Protein AF-A0A968J1W1-F1 (afdb_monomer)

Mean predicted aligned error: 17.18 Å

Structure (mmCIF, N/CA/C/O backbone):
data_AF-A0A968J1W1-F1
#
_entry.id   AF-A0A968J1W1-F1
#
loop_
_atom_site.group_PDB
_atom_site.id
_atom_site.type_symbol
_atom_site.label_atom_id
_atom_site.label_alt_id
_atom_site.label_comp_id
_atom_site.label_asym_id
_atom_site.label_entity_id
_atom_site.label_seq_id
_atom_site.pdbx_PDB_ins_code
_atom_site.Cartn_x
_atom_site.Cartn_y
_atom_site.Cartn_z
_atom_site.occupancy
_atom_site.B_iso_or_equiv
_atom_site.auth_seq_id
_atom_site.auth_comp_id
_atom_site.auth_asym_id
_atom_site.auth_atom_id
_atom_site.pdbx_PDB_model_num
ATOM 1 N N . MET A 1 1 ? -34.679 14.374 16.251 1.00 39.25 1 MET A N 1
ATOM 2 C CA . MET A 1 1 ? -33.219 14.607 16.276 1.00 39.25 1 MET A CA 1
ATOM 3 C C . MET A 1 1 ? -32.514 13.363 16.800 1.00 39.25 1 MET A C 1
ATOM 5 O O . MET A 1 1 ? -32.934 12.896 17.850 1.00 39.25 1 MET A O 1
ATOM 9 N N . PRO A 1 2 ? -31.481 12.826 16.124 1.00 41.22 2 PRO A N 1
ATOM 10 C CA . PRO A 1 2 ? -30.563 11.880 16.749 1.00 41.22 2 PRO A CA 1
ATOM 11 C C . PRO A 1 2 ? -29.114 12.388 16.647 1.00 41.22 2 PRO A C 1
ATOM 13 O O . PRO A 1 2 ? -28.399 12.075 15.698 1.00 41.22 2 PRO A O 1
ATOM 16 N N . ALA A 1 3 ? -28.681 13.174 17.630 1.00 40.41 3 ALA A N 1
ATOM 17 C CA . ALA A 1 3 ? -27.267 13.429 17.891 1.00 40.41 3 ALA A CA 1
ATOM 18 C C . ALA A 1 3 ? -26.800 12.398 18.930 1.00 40.41 3 ALA A C 1
ATOM 20 O O . ALA A 1 3 ? -27.448 12.254 19.962 1.00 40.41 3 ALA A O 1
ATOM 21 N N . GLY A 1 4 ? -25.731 11.646 18.651 1.00 41.47 4 GLY A N 1
ATOM 22 C CA . GLY A 1 4 ? -25.111 10.784 19.671 1.00 41.47 4 GLY A CA 1
ATOM 23 C C . GLY A 1 4 ? -24.416 9.507 19.194 1.00 41.47 4 GLY A C 1
ATOM 24 O O . GLY A 1 4 ? -23.712 8.891 19.980 1.00 41.47 4 GLY A O 1
ATOM 25 N N . ARG A 1 5 ? -24.545 9.093 17.925 1.00 47.09 5 ARG A N 1
ATOM 26 C CA . ARG A 1 5 ? -23.929 7.834 17.437 1.00 47.09 5 ARG A CA 1
ATOM 27 C C . ARG A 1 5 ? -22.482 7.951 16.923 1.00 47.09 5 ARG A C 1
ATOM 29 O O . ARG A 1 5 ? -21.906 6.945 16.534 1.00 47.09 5 ARG A O 1
ATOM 36 N N . GLY A 1 6 ? -21.892 9.150 16.911 1.00 51.06 6 GLY A N 1
ATOM 37 C CA . GLY A 1 6 ? -20.567 9.394 16.315 1.00 51.06 6 GLY A CA 1
ATOM 38 C C . GLY A 1 6 ? -19.364 9.239 17.253 1.00 51.06 6 GLY A C 1
ATOM 39 O O . GLY A 1 6 ? -18.299 8.855 16.789 1.00 51.06 6 GLY A O 1
ATOM 40 N N . HIS A 1 7 ? -19.522 9.503 18.552 1.00 55.56 7 HIS A N 1
ATOM 41 C CA . HIS A 1 7 ? -18.375 9.684 19.457 1.00 55.56 7 HIS A CA 1
ATOM 42 C C . HIS A 1 7 ? -17.793 8.389 20.028 1.00 55.56 7 HIS A C 1
ATOM 44 O O . HIS A 1 7 ? -16.622 8.352 20.394 1.00 55.56 7 HIS A O 1
ATOM 50 N N . ILE A 1 8 ? -18.586 7.318 20.086 1.00 58.41 8 ILE A N 1
ATOM 51 C CA . ILE A 1 8 ? -18.162 6.054 20.705 1.00 58.41 8 ILE A CA 1
ATOM 52 C C . ILE A 1 8 ? -17.102 5.355 19.838 1.00 58.41 8 ILE A C 1
ATOM 54 O O . ILE A 1 8 ? -16.108 4.846 20.343 1.00 58.41 8 ILE A O 1
ATOM 58 N N . GLY A 1 9 ? -17.256 5.416 18.511 1.00 65.69 9 GLY A N 1
ATOM 59 C CA . GLY A 1 9 ? -16.268 4.866 17.581 1.00 65.69 9 GLY A CA 1
ATOM 60 C C . GLY A 1 9 ? -14.965 5.670 17.507 1.00 65.69 9 GLY A C 1
ATOM 61 O O . GLY A 1 9 ? -13.920 5.107 17.194 1.00 65.69 9 GLY A O 1
ATOM 62 N N . GLU A 1 10 ? -15.008 6.974 17.792 1.00 68.19 10 GLU A N 1
ATOM 63 C CA . GLU A 1 10 ? -13.828 7.847 17.730 1.00 68.19 10 GLU A CA 1
ATOM 64 C C . GLU A 1 10 ? -12.890 7.608 18.909 1.00 68.19 10 GLU A C 1
ATOM 66 O O . GLU A 1 10 ? -11.708 7.341 18.696 1.00 68.19 10 GLU A O 1
ATOM 71 N N . SER A 1 11 ? -13.429 7.608 20.130 1.00 77.69 11 SER A N 1
ATOM 72 C CA . SER A 1 11 ? -12.638 7.351 21.335 1.00 77.69 11 SER A CA 1
ATOM 73 C C . SER A 1 11 ? -12.061 5.935 21.352 1.00 77.69 11 SER A C 1
ATOM 75 O O . SER A 1 11 ? -10.957 5.729 21.850 1.00 77.69 11 SER A O 1
ATOM 77 N N . PHE A 1 12 ? -12.767 4.965 20.759 1.00 82.00 12 PHE A N 1
ATOM 78 C CA . PHE A 1 12 ? -12.270 3.603 20.594 1.00 82.00 12 PHE A CA 1
ATOM 79 C C . PHE A 1 12 ? -11.036 3.542 19.681 1.00 82.00 12 PHE A C 1
ATOM 81 O O . PHE A 1 12 ? -10.026 2.939 20.041 1.00 82.00 12 PHE A O 1
ATOM 88 N N . LEU A 1 13 ? -11.097 4.179 18.506 1.00 78.25 13 LEU A N 1
ATOM 89 C CA . LEU A 1 13 ? -9.990 4.167 17.546 1.00 78.25 13 LEU A CA 1
ATOM 90 C C . LEU A 1 13 ? -8.773 4.947 18.052 1.00 78.25 13 LEU A C 1
ATOM 92 O O . LEU A 1 13 ? -7.648 4.502 17.849 1.00 78.25 13 LEU A O 1
ATOM 96 N N . GLU A 1 14 ? -8.983 6.071 18.738 1.00 83.62 14 GLU A N 1
ATOM 97 C CA . GLU A 1 14 ? -7.890 6.823 19.364 1.00 83.62 14 GLU A CA 1
ATOM 98 C C . GLU A 1 14 ? -7.209 6.028 20.485 1.00 83.62 14 GLU A C 1
ATOM 100 O O . GLU A 1 14 ? -5.983 6.008 20.564 1.00 83.62 14 GLU A O 1
ATOM 105 N N . GLN A 1 15 ? -7.977 5.318 21.319 1.00 83.56 15 GLN A N 1
ATOM 106 C CA . GLN A 1 15 ? -7.410 4.448 22.356 1.00 83.56 15 GLN A CA 1
ATOM 107 C C . GLN A 1 15 ? -6.604 3.296 21.749 1.00 83.56 15 GLN A C 1
ATOM 109 O O . GLN A 1 15 ? -5.508 2.997 22.224 1.00 83.56 15 GLN A O 1
ATOM 114 N N . LEU A 1 16 ? -7.098 2.684 20.668 1.00 84.38 16 LEU A N 1
ATOM 115 C CA . LEU A 1 16 ? -6.348 1.662 19.941 1.00 84.38 16 LEU A CA 1
ATOM 116 C C . LEU A 1 16 ? -5.029 2.220 19.390 1.00 84.38 16 LEU A C 1
ATOM 118 O O . LEU A 1 16 ? -3.986 1.591 19.549 1.00 84.38 16 LEU A O 1
ATOM 122 N N . GLU A 1 17 ? -5.063 3.394 18.758 1.00 82.69 17 GLU A N 1
ATOM 123 C CA . GLU A 1 17 ? -3.865 4.047 18.225 1.00 82.69 17 GLU A CA 1
ATOM 124 C C . GLU A 1 17 ? -2.869 4.402 19.336 1.00 82.69 17 GLU A C 1
ATOM 126 O O . GLU A 1 17 ? -1.671 4.216 19.142 1.00 82.69 17 GLU A O 1
ATOM 131 N N . ALA A 1 18 ? -3.333 4.814 20.518 1.00 85.56 18 ALA A N 1
ATOM 132 C CA . ALA A 1 18 ? -2.472 5.042 21.678 1.00 85.56 18 ALA A CA 1
ATOM 133 C C . ALA A 1 18 ? -1.788 3.749 22.161 1.00 85.56 18 ALA A C 1
ATOM 135 O O . ALA A 1 18 ? -0.588 3.753 22.438 1.00 85.56 18 ALA A O 1
ATOM 136 N N . HIS A 1 19 ? -2.515 2.627 22.208 1.00 82.62 19 HIS A N 1
ATOM 137 C CA . HIS A 1 19 ? -1.933 1.323 22.542 1.00 82.62 19 HIS A CA 1
ATOM 138 C C . HIS A 1 19 ? -0.925 0.844 21.489 1.00 82.62 19 HIS A C 1
ATOM 140 O O . HIS A 1 19 ? 0.116 0.294 21.842 1.00 82.62 19 HIS A O 1
ATOM 146 N N . LEU A 1 20 ? -1.197 1.087 20.204 1.00 82.44 20 LEU A N 1
ATOM 147 C CA . LEU A 1 20 ? -0.264 0.777 19.119 1.00 82.44 20 LEU A CA 1
ATOM 148 C C . LEU A 1 20 ? 0.976 1.681 19.145 1.00 82.44 20 LEU A C 1
ATOM 150 O O . LEU A 1 20 ? 2.080 1.201 18.901 1.00 82.44 20 LEU A O 1
ATOM 154 N N . ALA A 1 21 ? 0.818 2.963 19.481 1.00 81.50 21 ALA A N 1
ATOM 155 C CA . ALA A 1 21 ? 1.921 3.913 19.622 1.00 81.50 21 ALA A CA 1
ATOM 156 C C . ALA A 1 21 ? 2.855 3.561 20.791 1.00 81.50 21 ALA A C 1
ATOM 158 O O . ALA A 1 21 ? 4.051 3.831 20.717 1.00 81.50 21 ALA A O 1
ATOM 159 N N . ALA A 1 22 ? 2.332 2.912 21.836 1.00 81.56 22 ALA A N 1
ATOM 160 C CA . ALA A 1 22 ? 3.136 2.360 22.925 1.00 81.56 22 ALA A CA 1
ATOM 161 C C . ALA A 1 22 ? 3.983 1.137 22.506 1.00 81.56 22 ALA A C 1
ATOM 163 O O . ALA A 1 22 ? 4.846 0.713 23.266 1.00 81.56 22 ALA A O 1
ATOM 164 N N 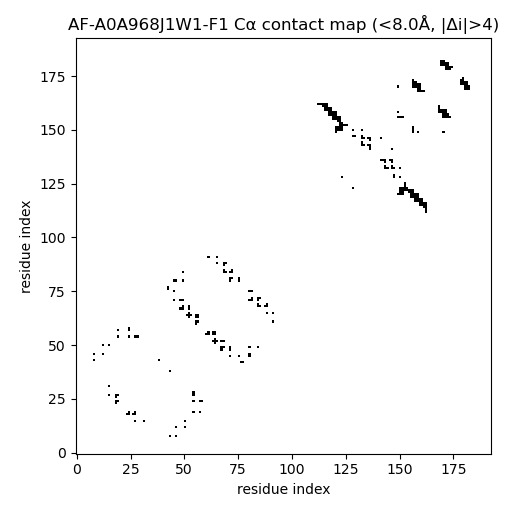. GLY A 1 23 ? 3.772 0.587 21.303 1.00 73.75 23 GLY A N 1
ATOM 165 C CA . GLY A 1 23 ? 4.570 -0.505 20.732 1.00 73.75 23 GLY A CA 1
ATOM 166 C C . GLY A 1 23 ? 4.119 -1.917 21.120 1.00 73.75 23 GLY A C 1
ATOM 167 O O . GLY A 1 23 ? 4.630 -2.888 20.565 1.00 73.75 23 GLY A O 1
ATOM 168 N N . ASP A 1 24 ? 3.128 -2.058 22.004 1.00 81.50 24 ASP A N 1
ATOM 169 C CA . ASP A 1 24 ? 2.663 -3.359 22.493 1.00 81.50 24 ASP A CA 1
ATOM 170 C C . ASP A 1 24 ? 1.436 -3.873 21.726 1.00 81.50 24 ASP A C 1
ATOM 172 O O . ASP A 1 24 ? 0.280 -3.719 22.138 1.00 81.50 24 ASP A O 1
ATOM 176 N N . VAL A 1 25 ? 1.688 -4.576 20.617 1.00 82.44 25 VAL A N 1
ATOM 177 C CA . VAL A 1 25 ? 0.641 -5.222 19.798 1.00 82.44 25 VAL A CA 1
ATOM 178 C C . VAL A 1 25 ? -0.163 -6.250 20.608 1.00 82.44 25 VAL A C 1
ATOM 180 O O . VAL A 1 25 ? -1.376 -6.382 20.423 1.00 82.44 25 VAL A O 1
ATOM 183 N N . ALA A 1 26 ? 0.481 -6.951 21.548 1.00 81.81 26 ALA A N 1
ATOM 184 C CA . ALA A 1 26 ? -0.175 -7.921 22.425 1.00 81.81 26 ALA A CA 1
ATOM 185 C C . ALA A 1 26 ? -1.197 -7.249 23.359 1.00 81.81 26 ALA A C 1
ATOM 187 O O . ALA A 1 26 ? -2.337 -7.705 23.464 1.00 81.81 26 ALA A O 1
ATOM 188 N N . THR A 1 27 ? -0.819 -6.123 23.968 1.00 83.56 27 THR A N 1
ATOM 189 C CA . THR A 1 27 ? -1.689 -5.335 24.852 1.00 83.56 27 THR A CA 1
ATOM 190 C C . THR A 1 27 ? -2.861 -4.736 24.079 1.00 83.56 27 THR A C 1
ATOM 192 O O . THR A 1 27 ? -4.002 -4.819 24.530 1.00 83.56 27 THR A O 1
ATOM 195 N N . ALA A 1 28 ? -2.610 -4.211 22.876 1.00 83.19 28 ALA A N 1
ATOM 196 C CA . ALA A 1 28 ? -3.657 -3.695 21.996 1.00 83.19 28 ALA A CA 1
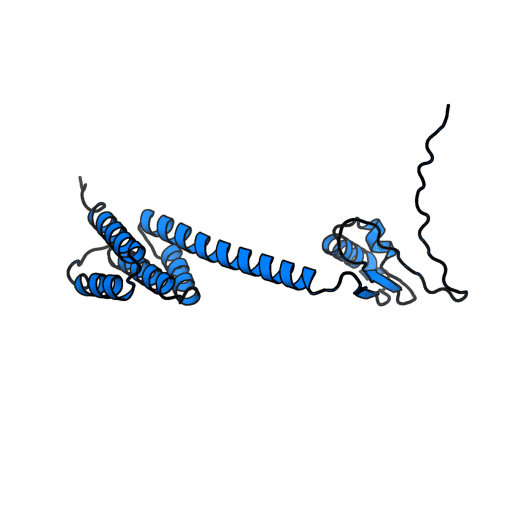ATOM 197 C C . ALA A 1 28 ? -4.649 -4.795 21.563 1.00 83.19 28 ALA A C 1
ATOM 199 O O . ALA A 1 28 ? -5.860 -4.571 21.528 1.00 83.19 28 ALA A O 1
ATOM 200 N N . THR A 1 29 ? -4.151 -6.007 21.295 1.00 82.81 29 THR A N 1
ATOM 201 C CA . THR A 1 29 ? -4.986 -7.168 20.945 1.00 82.81 29 THR A CA 1
ATOM 202 C C . THR A 1 29 ? -5.850 -7.612 22.122 1.00 82.81 29 THR A C 1
ATOM 204 O O . THR A 1 29 ? -7.050 -7.824 21.955 1.00 82.81 29 THR A O 1
ATOM 207 N N . PHE A 1 30 ? -5.268 -7.714 23.320 1.00 84.56 30 PHE A N 1
ATOM 208 C CA . PHE A 1 30 ? -6.007 -8.069 24.531 1.00 84.56 30 PHE A CA 1
ATOM 209 C C . PHE A 1 30 ? -7.093 -7.034 24.852 1.00 84.56 30 PHE A C 1
ATOM 211 O O . PHE A 1 30 ? -8.234 -7.388 25.148 1.00 84.56 30 PHE A O 1
ATOM 218 N N . TRP A 1 31 ? -6.765 -5.747 24.725 1.00 85.38 31 TRP A N 1
ATOM 219 C CA . TRP A 1 31 ? -7.721 -4.660 24.910 1.00 85.38 31 TRP A CA 1
ATOM 220 C C . TRP A 1 31 ? -8.886 -4.741 23.909 1.00 85.38 31 TRP A C 1
ATOM 222 O O . TRP A 1 31 ? -10.049 -4.645 24.304 1.00 85.38 31 TRP A O 1
ATOM 232 N N . LEU A 1 32 ? -8.593 -5.011 22.633 1.00 84.12 32 LEU A N 1
ATOM 233 C CA . LEU A 1 32 ? -9.602 -5.198 21.588 1.00 84.12 32 LEU A CA 1
ATOM 234 C C . LEU A 1 32 ? -10.504 -6.416 21.861 1.00 84.12 32 LEU A C 1
ATOM 236 O O . LEU A 1 32 ? -11.718 -6.335 21.683 1.00 84.12 32 LEU A O 1
ATOM 240 N N . GLN A 1 33 ? -9.936 -7.525 22.342 1.00 82.06 33 GLN A N 1
ATOM 241 C CA . GLN A 1 33 ? -10.690 -8.723 22.735 1.00 82.06 33 GLN A CA 1
ATOM 242 C C . GLN A 1 33 ? -11.570 -8.500 23.967 1.00 82.06 33 GLN A C 1
ATOM 244 O O . GLN A 1 33 ? -12.684 -9.007 24.018 1.00 82.06 33 GLN A O 1
ATOM 249 N N . SER A 1 34 ? -11.123 -7.698 24.932 1.00 82.50 34 SER A N 1
ATOM 250 C CA . SER A 1 34 ? -11.925 -7.340 26.110 1.00 82.50 34 SER A CA 1
ATOM 251 C C . SER A 1 34 ? -13.186 -6.536 25.747 1.00 82.50 34 SER A C 1
ATOM 253 O O . SER A 1 34 ? -14.199 -6.580 26.444 1.00 82.50 34 SER A O 1
ATOM 255 N N . ARG A 1 35 ? -13.155 -5.821 24.615 1.00 77.75 35 ARG A N 1
ATOM 256 C CA . ARG A 1 35 ? -14.279 -5.020 24.106 1.00 77.75 35 ARG A CA 1
ATOM 257 C C . ARG A 1 35 ? -15.215 -5.789 23.167 1.00 77.75 35 ARG A C 1
ATOM 259 O O . ARG A 1 35 ? -16.313 -5.308 22.884 1.00 77.75 35 ARG A O 1
ATOM 266 N N . LEU A 1 36 ? -14.827 -6.983 22.714 1.00 68.75 36 LEU A N 1
ATOM 267 C CA . LEU A 1 36 ? -15.669 -7.842 21.882 1.00 68.75 36 LEU A CA 1
ATOM 268 C C . LEU A 1 36 ? -16.921 -8.283 22.657 1.00 68.75 36 LEU A C 1
ATOM 270 O O . LEU A 1 36 ? -16.834 -8.932 23.693 1.00 68.75 36 LEU A O 1
ATOM 274 N N . GLY A 1 37 ? -18.101 -7.931 22.139 1.00 64.00 37 GLY A N 1
ATOM 275 C CA . GLY A 1 37 ? -19.396 -8.326 22.709 1.00 64.00 37 GLY A CA 1
ATOM 276 C C . GLY A 1 37 ? -20.030 -7.324 23.679 1.00 64.00 37 GLY A C 1
ATOM 277 O O . GLY A 1 37 ? -21.198 -7.491 24.019 1.00 64.00 37 GLY A O 1
ATOM 278 N N . GLN A 1 38 ? -19.319 -6.263 2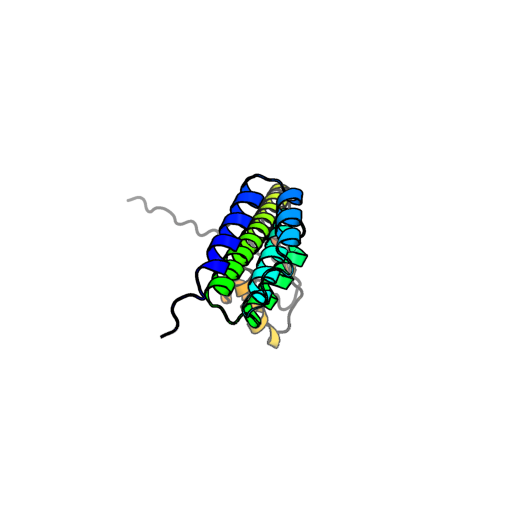4.075 1.00 63.06 38 GLN A N 1
ATOM 279 C CA . GLN A 1 38 ? -19.882 -5.185 24.907 1.00 63.06 38 GLN A CA 1
ATOM 280 C C . GLN A 1 38 ? -20.781 -4.234 24.103 1.00 63.06 38 GLN A C 1
ATOM 282 O O . GLN A 1 38 ? -21.705 -3.642 24.654 1.00 63.06 38 GLN A O 1
ATOM 287 N N . GLU A 1 39 ? -20.543 -4.104 22.796 1.00 59.50 39 GLU A N 1
ATOM 288 C CA . GLU A 1 39 ? -21.245 -3.134 21.960 1.00 59.50 39 GLU A CA 1
ATOM 289 C C . GLU A 1 39 ? -21.934 -3.818 20.775 1.00 59.50 39 GLU A C 1
ATOM 291 O O . GLU A 1 39 ? -21.312 -4.286 19.822 1.00 59.50 39 GLU A O 1
ATOM 296 N N . THR A 1 40 ? -23.262 -3.899 20.852 1.00 51.44 40 THR A N 1
ATOM 297 C CA . THR A 1 40 ? -24.134 -4.462 19.816 1.00 51.44 40 THR A CA 1
ATOM 298 C C . THR A 1 40 ? -24.894 -3.329 19.131 1.00 51.44 40 THR A C 1
ATOM 300 O O . THR A 1 40 ? -25.986 -2.938 19.531 1.00 51.44 40 THR A O 1
ATOM 303 N N . GLY A 1 41 ? -24.304 -2.760 18.080 1.00 58.69 41 GLY A N 1
ATOM 304 C CA . GLY A 1 41 ? -24.971 -1.754 17.255 1.00 58.69 41 GLY A CA 1
ATOM 305 C C . GLY A 1 41 ? -24.185 -1.411 15.996 1.00 58.69 41 GLY A C 1
ATOM 306 O O . GLY A 1 41 ? -22.969 -1.243 16.040 1.00 58.69 41 GLY A O 1
ATOM 307 N N . ALA A 1 42 ? -24.868 -1.280 14.855 1.00 55.69 42 ALA A N 1
ATOM 308 C CA . ALA A 1 42 ? -24.253 -0.686 13.670 1.00 55.69 42 ALA A CA 1
ATOM 309 C C . ALA A 1 42 ? -23.766 0.732 14.038 1.00 55.69 42 ALA A C 1
ATOM 311 O O . ALA A 1 42 ? -24.575 1.514 14.552 1.00 55.69 42 ALA A O 1
ATOM 312 N N . PRO A 1 43 ? -22.480 1.072 13.830 1.00 62.78 43 PRO A N 1
ATOM 313 C CA . PRO A 1 43 ? -21.567 0.515 12.824 1.00 62.78 43 PRO A CA 1
ATOM 314 C C . PRO A 1 43 ? -20.303 -0.185 13.388 1.00 62.78 43 PRO A C 1
ATOM 316 O O . PRO A 1 43 ? -19.220 -0.112 12.808 1.00 62.78 43 PRO A O 1
ATOM 319 N N . TRP A 1 44 ? -20.428 -0.886 14.517 1.00 75.88 44 TRP A N 1
ATOM 320 C CA . TRP A 1 44 ? -19.318 -1.616 15.150 1.00 75.88 44 TRP A CA 1
ATOM 321 C C . TRP A 1 44 ? -18.549 -2.625 14.288 1.00 75.88 44 TRP A C 1
ATOM 323 O O . TRP A 1 44 ? -17.327 -2.687 14.429 1.00 75.88 44 TRP A O 1
ATOM 333 N N . PRO A 1 45 ? -19.194 -3.407 13.399 1.00 79.62 45 PRO A N 1
ATOM 334 C CA . PRO A 1 45 ? -18.484 -4.413 12.610 1.00 79.62 45 PRO A CA 1
ATOM 335 C C . PRO A 1 45 ? -17.384 -3.810 11.725 1.00 79.62 45 PRO A C 1
ATOM 337 O O . PRO A 1 45 ? -16.296 -4.370 11.628 1.00 79.62 45 PRO A O 1
ATOM 340 N N . GLU A 1 46 ? -17.640 -2.636 11.140 1.00 79.44 46 GLU A N 1
ATOM 341 C CA . GLU A 1 46 ? -16.697 -1.932 10.260 1.00 79.44 46 GLU A CA 1
ATOM 342 C C . GLU A 1 46 ? -15.508 -1.364 11.051 1.00 79.44 46 GLU A C 1
ATOM 344 O O . GLU A 1 46 ? -14.356 -1.476 10.634 1.00 79.44 46 GLU A O 1
ATOM 349 N N . ILE A 1 47 ? -15.779 -0.788 12.228 1.00 82.50 47 ILE A N 1
ATOM 350 C CA . ILE A 1 47 ? -14.755 -0.249 13.140 1.00 82.50 47 ILE A CA 1
ATOM 351 C C . ILE A 1 47 ? -13.853 -1.376 13.645 1.00 82.50 47 ILE A C 1
ATOM 353 O O . ILE A 1 47 ? -12.633 -1.230 13.710 1.00 82.50 47 ILE A O 1
ATOM 357 N N . PHE A 1 48 ? -14.448 -2.523 13.959 1.00 82.94 48 PHE A N 1
ATOM 358 C CA . PHE A 1 48 ? -13.727 -3.694 14.423 1.00 82.94 48 PHE A CA 1
ATOM 359 C C . PHE A 1 48 ? -12.830 -4.296 13.335 1.00 82.94 48 PHE A C 1
ATOM 361 O O . PHE A 1 48 ? -11.663 -4.584 13.592 1.00 82.94 48 PHE A O 1
ATOM 368 N N . GLN A 1 49 ? -13.334 -4.431 12.106 1.00 83.94 49 GLN A N 1
ATOM 369 C CA . GLN A 1 49 ? -12.526 -4.863 10.962 1.00 83.94 49 GLN A CA 1
ATOM 370 C C . GLN A 1 49 ? -11.353 -3.908 10.696 1.00 83.94 49 GLN A C 1
ATOM 372 O O . GLN A 1 49 ? -10.233 -4.362 10.458 1.00 83.94 49 GLN A O 1
ATOM 377 N N . LEU A 1 50 ? -11.576 -2.591 10.799 1.00 87.25 50 LEU A N 1
ATOM 378 C CA . LEU A 1 50 ? -10.511 -1.593 10.674 1.00 87.25 50 LEU A CA 1
ATOM 379 C C . LEU A 1 50 ? -9.445 -1.768 11.768 1.00 87.25 50 LEU A C 1
ATOM 381 O O . LEU A 1 50 ? -8.248 -1.730 11.485 1.00 87.25 50 LEU A O 1
ATOM 385 N N . ALA A 1 51 ? -9.876 -1.983 13.011 1.00 85.50 51 ALA A N 1
ATOM 386 C CA . ALA A 1 51 ? -8.992 -2.185 14.151 1.00 85.50 51 ALA A CA 1
ATOM 387 C C . ALA A 1 51 ? -8.161 -3.473 14.033 1.00 85.50 51 ALA A C 1
ATOM 389 O O . ALA A 1 51 ? -6.959 -3.463 14.302 1.00 85.50 51 ALA A O 1
ATOM 390 N N . GLN A 1 52 ? -8.764 -4.566 13.556 1.00 86.44 52 GLN A N 1
ATOM 391 C CA . GLN A 1 52 ? -8.030 -5.792 13.248 1.00 86.44 52 GLN A CA 1
ATOM 392 C C . GLN A 1 52 ? -6.973 -5.573 12.166 1.00 86.44 52 GLN A C 1
ATOM 394 O O . GLN A 1 52 ? -5.839 -6.013 12.331 1.00 86.44 52 GLN A O 1
ATOM 399 N N . ALA A 1 53 ? -7.317 -4.878 11.079 1.00 89.06 53 ALA A N 1
ATOM 400 C CA . ALA A 1 53 ? -6.365 -4.590 10.009 1.00 89.06 53 ALA A CA 1
ATOM 401 C C . ALA A 1 53 ? -5.169 -3.765 10.515 1.00 89.06 53 ALA A C 1
ATOM 403 O O . ALA A 1 53 ? -4.029 -4.059 10.160 1.00 89.06 53 ALA A O 1
ATOM 404 N N . ARG A 1 54 ? -5.403 -2.811 11.426 1.00 87.94 54 ARG A N 1
ATOM 405 C CA . ARG A 1 54 ? -4.337 -2.042 12.090 1.00 87.94 54 ARG A CA 1
ATOM 406 C C . ARG A 1 54 ? -3.432 -2.900 12.972 1.00 87.94 54 ARG A C 1
ATOM 408 O O . ARG A 1 54 ? -2.220 -2.703 12.954 1.00 87.94 54 ARG A O 1
ATOM 415 N N . LEU A 1 55 ? -3.988 -3.871 13.697 1.00 87.81 55 LEU A N 1
ATOM 416 C CA . LEU A 1 55 ? -3.193 -4.830 14.474 1.00 87.81 55 LEU A CA 1
ATOM 417 C C . LEU A 1 55 ? -2.343 -5.727 13.568 1.00 87.81 55 LEU A C 1
ATOM 419 O O . LEU A 1 55 ? -1.175 -5.956 13.864 1.00 87.81 55 LEU A O 1
ATOM 423 N N . GLN A 1 56 ? -2.900 -6.193 12.447 1.00 86.12 56 GLN A N 1
ATOM 424 C CA . GLN A 1 56 ? -2.163 -6.984 11.454 1.00 86.12 56 GLN A CA 1
ATOM 425 C C . GLN A 1 56 ? -1.020 -6.178 10.831 1.00 86.12 56 GLN A C 1
ATOM 427 O O . GLN A 1 56 ? 0.086 -6.691 10.671 1.00 86.12 56 GLN A O 1
ATOM 432 N N . GLU A 1 57 ? -1.260 -4.900 10.530 1.00 87.44 57 GLU A N 1
ATOM 433 C CA . GLU A 1 57 ? -0.233 -3.988 10.031 1.00 87.44 57 GLU A CA 1
ATOM 434 C C . GLU A 1 57 ? 0.897 -3.792 11.055 1.00 87.44 57 GLU A C 1
ATOM 436 O O . GLU A 1 57 ? 2.069 -3.901 10.694 1.00 87.44 57 GLU A O 1
ATOM 441 N N . ALA A 1 58 ? 0.559 -3.573 12.330 1.00 85.62 58 ALA A N 1
ATOM 442 C CA . ALA A 1 58 ? 1.537 -3.448 13.413 1.00 85.62 58 ALA A CA 1
ATOM 443 C C . ALA A 1 58 ? 2.297 -4.760 13.684 1.00 85.62 58 ALA A C 1
ATOM 445 O O . ALA A 1 58 ? 3.475 -4.732 14.031 1.00 85.62 58 ALA A O 1
ATOM 446 N N . GLY A 1 59 ? 1.648 -5.908 13.475 1.00 82.94 59 GLY A N 1
ATOM 447 C CA . GLY A 1 59 ? 2.253 -7.240 13.550 1.00 82.94 59 GLY A CA 1
ATOM 448 C C . GLY A 1 59 ? 3.110 -7.627 12.338 1.00 82.94 59 GLY A C 1
ATOM 449 O O . GLY A 1 59 ? 3.654 -8.727 12.313 1.00 82.94 59 GLY A O 1
ATOM 450 N N . GLY A 1 60 ? 3.239 -6.760 11.326 1.00 82.62 60 GLY A N 1
ATOM 451 C CA . GLY A 1 60 ? 4.047 -7.014 10.126 1.00 82.62 60 GLY A CA 1
ATOM 452 C C . GLY A 1 60 ? 3.336 -7.803 9.019 1.00 82.62 60 GLY A C 1
ATOM 453 O O . GLY A 1 60 ? 3.930 -8.072 7.975 1.00 82.62 60 GLY A O 1
ATOM 454 N N . HIS A 1 61 ? 2.054 -8.130 9.182 1.00 86.81 61 HIS A N 1
ATOM 455 C CA . HIS A 1 61 ? 1.229 -8.809 8.178 1.00 86.81 61 HIS A CA 1
ATOM 456 C C . HIS A 1 61 ? 0.551 -7.805 7.231 1.00 86.81 61 HIS A C 1
ATOM 458 O O . HIS A 1 61 ? -0.673 -7.768 7.082 1.00 86.81 61 HIS A O 1
ATOM 464 N N . THR A 1 62 ? 1.358 -6.982 6.559 1.00 84.94 62 THR A N 1
ATOM 465 C CA . THR A 1 62 ? 0.889 -5.881 5.699 1.00 84.94 62 THR A CA 1
ATOM 466 C C . THR A 1 62 ? -0.011 -6.339 4.548 1.00 84.94 62 THR A C 1
ATOM 468 O O . THR A 1 62 ? -1.007 -5.678 4.268 1.00 84.94 62 THR A O 1
ATOM 471 N N . ALA A 1 63 ? 0.265 -7.491 3.930 1.00 84.12 63 ALA A N 1
ATOM 472 C CA . ALA A 1 63 ? -0.550 -8.025 2.833 1.00 84.12 63 ALA A CA 1
ATOM 473 C C . ALA A 1 63 ? -1.971 -8.424 3.278 1.00 84.12 63 ALA A C 1
ATOM 475 O O . ALA A 1 63 ? -2.948 -8.182 2.567 1.00 84.12 63 ALA A O 1
ATOM 476 N N . ALA A 1 64 ? -2.100 -9.010 4.474 1.00 85.75 64 ALA A N 1
ATOM 477 C CA . ALA A 1 64 ? -3.403 -9.346 5.042 1.00 85.75 64 ALA A CA 1
ATOM 478 C C . ALA A 1 64 ? -4.180 -8.073 5.412 1.00 85.75 64 ALA A C 1
ATOM 480 O O . ALA A 1 64 ? -5.371 -7.971 5.122 1.00 85.75 64 ALA A O 1
ATOM 481 N N . ALA A 1 65 ? -3.493 -7.076 5.982 1.00 88.50 65 ALA A N 1
ATOM 482 C CA . ALA A 1 65 ? -4.082 -5.778 6.297 1.00 88.50 65 ALA A CA 1
ATOM 483 C C . ALA A 1 65 ? -4.580 -5.040 5.039 1.00 88.50 65 ALA A C 1
ATOM 485 O O . ALA A 1 65 ? -5.693 -4.515 5.037 1.00 88.50 65 ALA A O 1
ATOM 486 N N . GLU A 1 66 ? -3.810 -5.055 3.944 1.00 89.38 66 GLU A N 1
ATOM 487 C CA . GLU A 1 66 ? -4.195 -4.425 2.673 1.00 89.38 66 GLU A CA 1
ATOM 488 C C . GLU A 1 66 ? -5.513 -4.992 2.130 1.00 89.38 66 GLU A C 1
ATOM 490 O O . GLU A 1 66 ? -6.411 -4.235 1.748 1.00 89.38 66 GLU A O 1
ATOM 495 N N . ALA A 1 67 ? -5.653 -6.322 2.125 1.00 89.56 67 ALA A N 1
ATOM 496 C CA . ALA A 1 67 ? -6.863 -6.985 1.654 1.00 89.56 67 ALA A CA 1
ATOM 497 C C . ALA A 1 67 ? -8.099 -6.530 2.446 1.00 89.56 67 ALA A C 1
ATOM 499 O O . ALA A 1 67 ? -9.130 -6.209 1.849 1.00 89.56 67 ALA A O 1
ATOM 500 N N . VAL A 1 68 ? -7.969 -6.421 3.772 1.00 88.88 68 VAL A N 1
ATOM 501 C CA . VAL A 1 68 ? -9.051 -5.958 4.650 1.00 88.88 68 VAL A CA 1
ATOM 502 C C . VAL A 1 68 ? -9.374 -4.481 4.413 1.00 88.88 68 VAL A C 1
ATOM 504 O O . VAL A 1 68 ? -10.546 -4.132 4.291 1.00 88.88 68 VAL A O 1
ATOM 507 N N . TYR A 1 69 ? -8.376 -3.602 4.261 1.00 89.75 69 TYR A N 1
ATOM 508 C CA . TYR A 1 69 ? -8.626 -2.189 3.942 1.00 89.75 69 TYR A CA 1
ATOM 509 C C . TYR A 1 69 ? -9.349 -2.013 2.602 1.00 89.75 69 TYR A C 1
ATOM 511 O O . TYR A 1 69 ? -10.237 -1.168 2.475 1.00 89.75 69 TYR A O 1
ATOM 519 N N . ARG A 1 70 ? -9.008 -2.824 1.596 1.00 89.94 70 ARG A N 1
ATOM 520 C CA . ARG A 1 70 ? -9.671 -2.794 0.284 1.00 89.94 70 ARG A CA 1
ATOM 521 C C . ARG A 1 70 ? -11.109 -3.288 0.339 1.00 89.94 70 ARG A C 1
ATOM 523 O O . ARG A 1 70 ? -11.930 -2.784 -0.427 1.00 89.94 70 ARG A O 1
ATOM 530 N N . ASP A 1 71 ? -11.403 -4.255 1.201 1.00 89.38 71 ASP A N 1
ATOM 531 C CA . ASP A 1 71 ? -12.770 -4.712 1.436 1.00 89.38 71 ASP A CA 1
ATOM 532 C C . ASP A 1 71 ? -13.594 -3.639 2.161 1.00 89.38 71 ASP A C 1
ATOM 534 O O . ASP A 1 71 ? -14.642 -3.229 1.663 1.00 89.38 71 ASP A O 1
ATOM 538 N N . LEU A 1 72 ? -13.043 -3.062 3.234 1.00 88.56 72 LEU A N 1
ATOM 539 C CA . LEU A 1 72 ? -13.657 -1.966 3.991 1.00 88.56 72 LEU A CA 1
ATOM 540 C C . LEU A 1 72 ? -14.007 -0.759 3.118 1.00 88.56 72 LEU A C 1
ATOM 542 O O . LEU A 1 72 ? -15.061 -0.155 3.283 1.00 88.56 72 LEU A O 1
ATOM 546 N N . LEU A 1 73 ? -13.163 -0.402 2.149 1.00 88.38 73 LEU A N 1
ATOM 547 C CA . LEU A 1 73 ? -13.465 0.702 1.233 1.00 88.38 73 LEU A CA 1
ATOM 548 C C . LEU A 1 73 ? -14.689 0.444 0.338 1.00 88.38 73 LEU A C 1
ATOM 550 O O . LEU A 1 73 ? -15.280 1.410 -0.151 1.00 88.38 73 LEU A O 1
ATOM 554 N N . LYS A 1 74 ? -15.065 -0.821 0.116 1.00 87.12 74 LYS A N 1
ATOM 555 C CA . LYS A 1 74 ? -16.242 -1.214 -0.673 1.00 87.12 74 LYS A CA 1
ATOM 556 C C . LYS A 1 74 ? -17.494 -1.358 0.185 1.00 87.12 74 LYS A C 1
ATOM 558 O O . LYS A 1 74 ? -18.578 -1.027 -0.286 1.00 87.12 74 LYS A O 1
ATOM 563 N N . THR A 1 75 ? -17.347 -1.887 1.397 1.00 84.38 75 THR A N 1
ATOM 564 C CA . THR A 1 75 ? -18.467 -2.297 2.254 1.00 84.38 75 THR A CA 1
ATOM 565 C C . THR A 1 75 ? -18.852 -1.248 3.294 1.00 84.38 75 THR A C 1
ATOM 567 O O . THR A 1 75 ? -20.013 -1.217 3.695 1.00 84.38 75 THR A O 1
ATOM 570 N N . ALA A 1 76 ? -17.930 -0.368 3.703 1.00 78.94 76 ALA A N 1
ATOM 571 C CA . ALA A 1 76 ? -18.161 0.526 4.833 1.00 78.94 76 ALA A CA 1
ATOM 572 C C . ALA A 1 76 ? -19.171 1.646 4.536 1.00 78.94 76 ALA A C 1
ATOM 574 O O . ALA A 1 76 ? -18.970 2.496 3.657 1.00 78.94 76 ALA A O 1
ATOM 575 N N . ALA A 1 77 ? -20.220 1.705 5.355 1.00 76.56 77 ALA A N 1
ATOM 576 C CA . ALA A 1 77 ? -21.234 2.747 5.329 1.00 76.56 77 ALA A CA 1
ATOM 577 C C . ALA A 1 77 ? -20.718 4.069 5.925 1.00 76.56 77 ALA A C 1
ATOM 579 O O . ALA A 1 77 ? -21.090 5.150 5.453 1.00 76.56 77 ALA A O 1
ATOM 580 N N . ILE A 1 78 ? -19.826 4.025 6.927 1.00 79.69 78 ILE A N 1
ATOM 581 C CA . ILE A 1 78 ? -19.296 5.251 7.544 1.00 79.69 78 ILE A CA 1
ATOM 582 C C . ILE A 1 78 ? -18.180 5.867 6.689 1.00 79.69 78 ILE A C 1
ATOM 584 O O . ILE A 1 78 ? -17.133 5.264 6.456 1.00 79.69 78 ILE A O 1
ATOM 588 N N . GLN A 1 79 ? -18.342 7.140 6.317 1.00 81.44 79 GLN A N 1
ATOM 589 C CA . GLN A 1 79 ? -17.309 7.910 5.610 1.00 81.44 79 GLN A CA 1
ATOM 590 C C . GLN A 1 79 ? -15.975 7.971 6.380 1.00 81.44 79 GLN A C 1
ATOM 592 O O . GLN A 1 79 ? -14.927 7.726 5.794 1.00 81.44 79 GLN A O 1
ATOM 597 N N . LYS A 1 80 ? -16.004 8.205 7.698 1.00 81.75 80 LYS A N 1
ATOM 598 C CA . LYS A 1 80 ? -14.794 8.293 8.536 1.00 81.75 80 LYS A CA 1
ATOM 599 C C . LYS A 1 80 ? -13.964 7.002 8.542 1.00 81.75 80 LYS A C 1
ATOM 601 O O . LYS A 1 80 ? -12.740 7.069 8.500 1.00 81.75 80 LYS A O 1
ATOM 606 N N . VAL A 1 81 ? -14.614 5.832 8.566 1.00 83.31 81 VAL A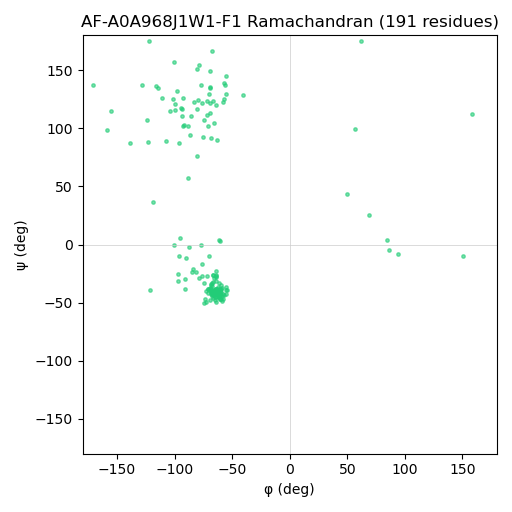 N 1
ATOM 607 C CA . VAL A 1 81 ? -13.921 4.531 8.480 1.00 83.31 81 VAL A CA 1
ATOM 608 C C . VAL A 1 81 ? -13.244 4.392 7.119 1.00 83.31 81 VAL A C 1
ATOM 610 O O . VAL A 1 81 ? -12.081 3.998 7.056 1.00 83.31 81 VAL A O 1
ATOM 613 N N . ARG A 1 82 ? -13.924 4.803 6.040 1.00 85.88 82 ARG A N 1
ATOM 614 C CA . ARG A 1 82 ? -13.333 4.828 4.694 1.00 85.88 82 ARG A CA 1
ATOM 615 C C . ARG A 1 82 ? -12.132 5.766 4.605 1.00 85.88 82 ARG A C 1
ATOM 617 O O . ARG A 1 82 ? -11.122 5.382 4.023 1.00 85.88 82 ARG A O 1
ATOM 624 N N . ASP A 1 83 ? -12.204 6.957 5.192 1.00 86.69 83 ASP A N 1
ATOM 625 C CA . ASP A 1 83 ? -11.092 7.912 5.163 1.00 86.69 83 ASP A CA 1
ATOM 626 C C . ASP A 1 83 ? -9.868 7.371 5.922 1.00 86.69 83 ASP A C 1
ATOM 628 O O . ASP A 1 83 ? -8.748 7.421 5.409 1.00 86.69 83 ASP A O 1
ATOM 632 N N . ARG A 1 84 ? -10.079 6.748 7.091 1.00 86.69 84 ARG A N 1
ATOM 633 C CA . ARG A 1 84 ? -9.001 6.143 7.895 1.00 86.69 84 ARG A CA 1
ATOM 634 C C . ARG A 1 84 ? -8.398 4.901 7.222 1.00 86.69 84 ARG A C 1
ATOM 636 O O . ARG A 1 84 ? -7.179 4.737 7.244 1.00 86.69 84 ARG A O 1
ATOM 643 N N . ALA A 1 85 ? -9.219 4.070 6.572 1.00 88.31 85 ALA A N 1
ATOM 644 C CA . ALA A 1 85 ? -8.760 2.938 5.760 1.00 88.31 85 ALA A CA 1
ATOM 645 C C . ALA A 1 85 ? -7.955 3.398 4.534 1.00 88.31 85 ALA A C 1
ATOM 647 O O . ALA A 1 85 ? -6.933 2.803 4.201 1.00 88.31 85 ALA A O 1
ATOM 648 N N . ARG A 1 86 ? -8.378 4.488 3.878 1.00 89.75 86 ARG A N 1
ATOM 649 C CA . ARG A 1 86 ? -7.667 5.055 2.726 1.00 89.75 86 ARG A CA 1
ATOM 650 C C . ARG A 1 86 ? -6.296 5.601 3.129 1.00 89.75 86 ARG A C 1
ATOM 652 O O . ARG A 1 86 ? -5.323 5.317 2.438 1.00 89.75 86 ARG A O 1
ATOM 659 N N . ALA A 1 87 ? -6.211 6.312 4.254 1.00 89.19 87 ALA A N 1
ATOM 660 C CA . ALA A 1 87 ? -4.941 6.803 4.789 1.00 89.19 87 ALA A CA 1
ATOM 661 C C . ALA A 1 87 ? -3.981 5.653 5.151 1.00 89.19 87 ALA A C 1
ATOM 663 O O . ALA A 1 87 ? -2.801 5.705 4.813 1.00 89.19 87 ALA A O 1
ATOM 664 N N . ALA A 1 88 ? -4.492 4.586 5.780 1.00 86.94 88 ALA A N 1
ATOM 665 C CA . ALA A 1 88 ? -3.705 3.386 6.079 1.00 86.94 88 ALA A CA 1
ATOM 666 C C . ALA A 1 88 ? -3.154 2.730 4.801 1.00 86.94 88 ALA A C 1
ATOM 668 O O . ALA A 1 88 ? -1.964 2.434 4.704 1.00 86.94 88 ALA A O 1
ATOM 669 N N . LEU A 1 89 ? -4.016 2.564 3.793 1.00 90.56 89 LEU A N 1
ATOM 670 C CA . LEU A 1 89 ? -3.650 1.957 2.518 1.00 90.56 89 LEU A CA 1
ATOM 671 C C . LEU A 1 89 ? -2.586 2.777 1.774 1.00 90.56 89 LEU A C 1
ATOM 673 O O . LEU A 1 89 ? -1.640 2.202 1.243 1.00 90.56 89 LEU A O 1
ATOM 677 N N . GLN A 1 90 ? -2.707 4.107 1.768 1.00 89.56 90 GLN A N 1
ATOM 678 C CA . GLN A 1 90 ? -1.697 4.990 1.176 1.00 89.56 90 GLN A CA 1
ATOM 679 C C . GLN A 1 90 ? -0.326 4.803 1.837 1.00 89.56 90 GLN A C 1
ATOM 681 O O . GLN A 1 90 ? 0.658 4.607 1.132 1.00 89.56 90 GLN A O 1
ATOM 686 N N . GLY A 1 91 ? -0.265 4.728 3.170 1.00 88.00 91 GLY A N 1
ATOM 687 C CA . GLY A 1 91 ? 0.998 4.499 3.880 1.00 88.00 91 GLY A CA 1
ATOM 688 C C . GLY A 1 91 ? 1.651 3.138 3.595 1.00 88.00 91 GLY A C 1
ATOM 689 O O . GLY A 1 91 ? 2.874 3.004 3.681 1.00 88.00 91 GLY A O 1
ATOM 690 N N . ILE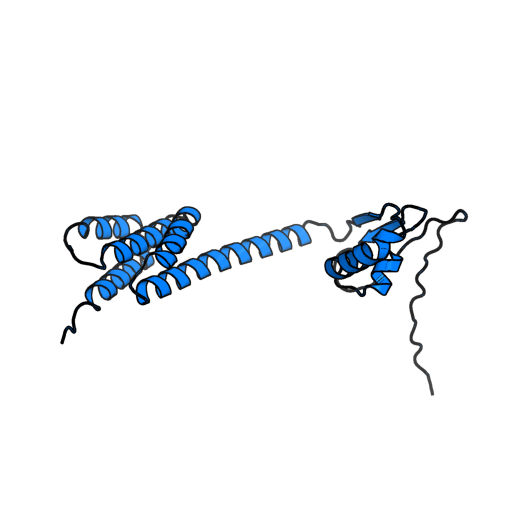 A 1 92 ? 0.874 2.104 3.255 1.00 87.50 92 ILE A N 1
ATOM 691 C CA . ILE A 1 92 ? 1.422 0.818 2.790 1.00 87.50 92 ILE A CA 1
ATOM 692 C C . ILE A 1 92 ? 1.987 0.967 1.372 1.00 87.50 92 ILE A C 1
ATOM 694 O O . ILE A 1 92 ? 3.139 0.602 1.139 1.00 87.50 92 ILE A O 1
ATOM 698 N N . LEU A 1 93 ? 1.217 1.556 0.454 1.00 86.88 93 LEU A N 1
ATOM 699 C CA . LEU A 1 93 ? 1.622 1.745 -0.942 1.00 86.88 93 LEU A CA 1
ATOM 700 C C . LEU A 1 93 ? 2.882 2.607 -1.075 1.00 86.88 93 LEU A C 1
ATOM 702 O O . LEU A 1 93 ? 3.768 2.270 -1.858 1.00 86.88 93 LEU A O 1
ATOM 706 N N . ASP A 1 94 ? 2.996 3.672 -0.282 1.00 87.81 94 ASP A N 1
ATOM 707 C CA . ASP A 1 94 ? 4.173 4.542 -0.281 1.00 87.81 94 ASP A CA 1
ATOM 708 C C . ASP A 1 94 ? 5.426 3.772 0.156 1.00 87.81 94 ASP A C 1
ATOM 710 O O . ASP A 1 94 ? 6.476 3.879 -0.478 1.00 87.81 94 ASP A O 1
ATOM 714 N N . ARG A 1 95 ? 5.318 2.918 1.185 1.00 85.75 95 ARG A N 1
ATOM 715 C CA . ARG A 1 95 ? 6.427 2.055 1.632 1.00 85.75 95 ARG A CA 1
ATOM 716 C C . ARG A 1 95 ? 6.832 1.042 0.565 1.00 85.75 95 ARG A C 1
ATOM 718 O O . ARG A 1 95 ? 8.026 0.860 0.328 1.00 85.75 95 ARG A O 1
ATOM 725 N N . GLU A 1 96 ? 5.871 0.410 -0.107 1.00 83.38 96 GLU A N 1
ATOM 726 C CA . GLU A 1 96 ? 6.162 -0.512 -1.211 1.00 83.38 96 GLU A CA 1
ATOM 727 C C . GLU A 1 96 ? 6.805 0.196 -2.406 1.00 83.38 96 GLU A C 1
ATOM 729 O O . GLU A 1 96 ? 7.741 -0.324 -3.022 1.00 83.38 96 GLU A O 1
ATOM 734 N N . GLN A 1 97 ? 6.328 1.395 -2.740 1.00 81.94 97 GLN A N 1
ATOM 735 C CA . GLN A 1 97 ? 6.885 2.191 -3.823 1.00 81.94 97 GLN A CA 1
ATOM 736 C C . GLN A 1 97 ? 8.310 2.640 -3.494 1.00 81.94 97 GLN A C 1
ATOM 738 O O . GLN A 1 97 ? 9.194 2.513 -4.345 1.00 81.94 97 GLN A O 1
ATOM 743 N N . GLN A 1 98 ? 8.555 3.083 -2.259 1.00 82.62 98 GLN A N 1
ATOM 744 C CA . GLN A 1 98 ? 9.882 3.432 -1.760 1.00 82.62 98 GLN A CA 1
ATOM 745 C C . GLN A 1 98 ? 10.825 2.228 -1.848 1.00 82.62 98 GLN A C 1
ATOM 747 O O . GLN A 1 98 ? 11.913 2.357 -2.410 1.00 82.62 98 GLN A O 1
ATOM 752 N N . ALA A 1 99 ? 10.395 1.053 -1.367 1.00 79.94 99 ALA A N 1
ATOM 753 C CA . ALA A 1 99 ? 11.164 -0.192 -1.410 1.00 79.94 99 ALA A CA 1
ATOM 754 C C . ALA A 1 99 ? 11.497 -0.608 -2.850 1.00 79.94 99 ALA A C 1
ATOM 756 O O . ALA A 1 99 ? 12.625 -0.998 -3.156 1.00 79.94 99 ALA A O 1
ATOM 757 N N . ARG A 1 100 ? 10.540 -0.458 -3.775 1.00 74.00 100 ARG A N 1
ATOM 758 C CA . ARG A 1 100 ? 10.766 -0.713 -5.201 1.00 74.00 100 ARG A CA 1
ATOM 759 C C . ARG A 1 100 ? 11.787 0.256 -5.791 1.00 74.00 100 ARG A C 1
ATOM 761 O O . ARG A 1 100 ? 12.675 -0.176 -6.520 1.00 74.00 100 ARG A O 1
ATOM 768 N N . GLN A 1 101 ? 11.684 1.546 -5.482 1.00 75.00 101 GLN A N 1
ATOM 769 C CA . GLN A 1 101 ? 12.643 2.549 -5.949 1.00 75.00 101 GLN A CA 1
ATOM 770 C C . GLN A 1 101 ? 14.042 2.304 -5.377 1.00 75.00 101 GLN A C 1
ATOM 772 O O .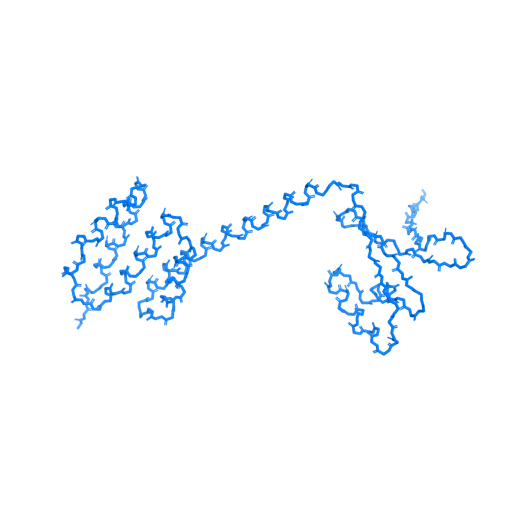 GLN A 1 101 ? 15.016 2.425 -6.115 1.00 75.00 101 GLN A O 1
ATOM 777 N N . THR A 1 102 ? 14.155 1.891 -4.111 1.00 75.69 102 THR A N 1
ATOM 778 C CA . THR A 1 102 ? 15.451 1.532 -3.512 1.00 75.69 102 THR A CA 1
ATOM 779 C C . THR A 1 102 ? 16.031 0.274 -4.138 1.00 75.69 102 THR A C 1
ATOM 781 O O . THR A 1 102 ? 17.222 0.254 -4.418 1.00 75.69 102 THR A O 1
ATOM 784 N N . ALA A 1 103 ? 15.219 -0.747 -4.426 1.00 71.62 103 ALA A N 1
ATOM 785 C CA . ALA A 1 103 ? 15.678 -1.946 -5.126 1.00 71.62 103 ALA A CA 1
ATOM 786 C C . ALA A 1 103 ? 16.162 -1.630 -6.550 1.00 71.62 103 ALA A C 1
ATOM 788 O O . ALA A 1 103 ? 17.193 -2.145 -6.976 1.00 71.62 103 ALA A O 1
ATOM 789 N N . ILE A 1 104 ? 15.459 -0.747 -7.270 1.00 69.62 104 ILE A N 1
ATOM 790 C CA . ILE A 1 104 ? 15.895 -0.264 -8.587 1.00 69.62 104 ILE A CA 1
ATOM 791 C C . ILE A 1 104 ? 17.195 0.529 -8.453 1.00 69.62 104 ILE A C 1
ATOM 793 O O . ILE A 1 104 ? 18.129 0.255 -9.192 1.00 69.62 104 ILE A O 1
ATOM 797 N N . ALA A 1 105 ? 17.295 1.461 -7.503 1.00 68.56 105 ALA A N 1
ATOM 798 C CA . ALA A 1 105 ? 18.512 2.236 -7.276 1.00 68.56 105 ALA A CA 1
ATOM 799 C C . ALA A 1 105 ? 19.697 1.333 -6.901 1.00 68.56 105 ALA A C 1
ATOM 801 O O . ALA A 1 105 ? 20.770 1.477 -7.476 1.00 68.56 105 ALA A O 1
ATOM 802 N N . ALA A 1 106 ? 19.486 0.350 -6.022 1.00 66.69 106 ALA A N 1
ATOM 803 C CA . ALA A 1 106 ? 20.485 -0.643 -5.641 1.00 66.69 106 ALA A CA 1
ATOM 804 C C . ALA A 1 106 ? 20.927 -1.493 -6.842 1.00 66.69 106 ALA A C 1
ATOM 806 O O . ALA A 1 106 ? 22.124 -1.675 -7.060 1.00 66.69 106 ALA A O 1
ATOM 807 N N . ALA A 1 107 ? 19.983 -1.955 -7.669 1.00 63.47 107 ALA A N 1
ATOM 808 C CA . ALA A 1 107 ? 20.284 -2.670 -8.907 1.00 63.47 107 ALA A CA 1
ATOM 809 C C . ALA A 1 107 ? 21.024 -1.780 -9.919 1.00 63.47 107 ALA A C 1
ATOM 811 O O . ALA A 1 107 ? 21.963 -2.240 -10.558 1.00 63.47 107 ALA A O 1
ATOM 812 N N . MET A 1 108 ? 20.663 -0.500 -10.023 1.00 60.75 108 MET A N 1
ATOM 813 C CA . MET A 1 108 ? 21.349 0.476 -10.873 1.00 60.75 108 MET A CA 1
ATOM 814 C C . MET A 1 108 ? 22.766 0.782 -10.380 1.00 60.75 108 MET A C 1
ATOM 816 O O . MET A 1 108 ? 23.642 1.004 -11.205 1.00 60.75 108 MET A O 1
ATOM 820 N N . THR A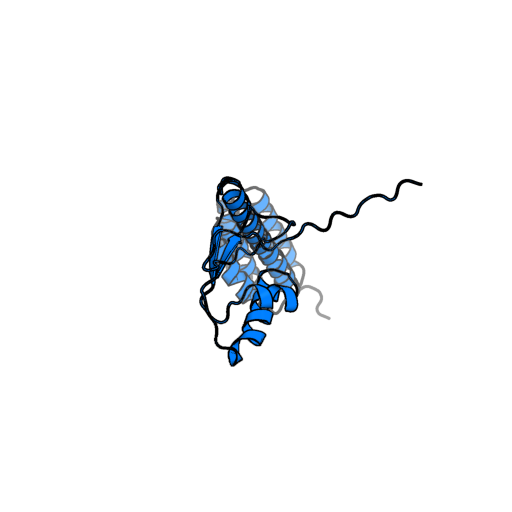 1 109 ? 23.016 0.769 -9.068 1.00 61.94 109 THR A N 1
ATOM 821 C CA . THR A 1 109 ? 24.366 0.935 -8.499 1.00 61.94 109 THR A CA 1
ATOM 822 C C . THR A 1 109 ? 25.207 -0.341 -8.561 1.00 61.94 109 THR A C 1
ATOM 824 O O . THR A 1 109 ? 26.428 -0.256 -8.636 1.00 61.94 109 THR A O 1
ATOM 827 N N . ALA A 1 110 ? 24.573 -1.519 -8.528 1.00 55.50 110 ALA A N 1
ATOM 828 C CA . ALA A 1 110 ? 25.236 -2.821 -8.646 1.00 55.50 110 ALA A CA 1
ATOM 829 C C . ALA A 1 110 ? 25.526 -3.205 -10.106 1.00 55.50 110 ALA A C 1
ATOM 831 O O . ALA A 1 110 ? 26.440 -3.985 -10.377 1.00 55.50 110 ALA A O 1
ATOM 832 N N . MET A 1 111 ? 24.769 -2.648 -11.056 1.00 52.41 111 MET A N 1
ATOM 833 C CA . MET A 1 111 ? 25.160 -2.606 -12.458 1.00 52.41 111 MET A CA 1
ATOM 834 C C . MET A 1 111 ? 26.352 -1.663 -12.579 1.00 52.41 111 MET A C 1
ATOM 836 O O . MET A 1 111 ? 26.194 -0.456 -12.734 1.00 52.41 111 MET A O 1
ATOM 840 N N . ASP A 1 112 ? 27.548 -2.239 -12.475 1.00 50.53 112 ASP A N 1
ATOM 841 C CA . ASP A 1 112 ? 28.806 -1.564 -12.761 1.00 50.53 112 ASP A CA 1
ATOM 842 C C . ASP A 1 112 ? 28.635 -0.688 -14.011 1.00 50.53 112 ASP A C 1
ATOM 844 O O . ASP A 1 112 ? 28.146 -1.154 -15.048 1.00 50.53 112 ASP A O 1
ATOM 848 N N . ALA A 1 113 ? 29.017 0.587 -13.916 1.00 51.88 113 ALA A N 1
ATOM 849 C CA . ALA A 1 113 ? 28.858 1.592 -14.969 1.00 51.88 113 ALA A CA 1
ATOM 850 C C . ALA A 1 113 ? 29.607 1.230 -16.274 1.00 51.88 113 ALA A C 1
ATOM 852 O O . ALA A 1 113 ? 29.609 1.998 -17.233 1.00 51.88 113 ALA A O 1
ATOM 853 N N . ALA A 1 114 ? 30.237 0.055 -16.328 1.00 51.81 114 ALA A N 1
ATOM 854 C CA . ALA A 1 114 ? 30.874 -0.551 -17.483 1.00 51.81 114 ALA A CA 1
ATOM 855 C C . ALA A 1 114 ? 30.000 -1.573 -18.245 1.00 51.81 114 ALA A C 1
ATOM 857 O O . ALA A 1 114 ? 30.387 -1.973 -19.348 1.00 51.81 114 ALA A O 1
ATOM 858 N N . GLN A 1 115 ? 28.834 -2.003 -17.735 1.00 52.97 115 GLN A N 1
ATOM 859 C CA . GLN A 1 115 ? 27.987 -2.968 -18.451 1.00 52.97 115 GLN A CA 1
ATOM 860 C C . GLN A 1 115 ? 27.239 -2.307 -19.612 1.00 52.97 115 GLN A C 1
ATOM 862 O O . GLN A 1 115 ? 26.143 -1.764 -19.493 1.00 52.97 115 GLN A O 1
ATOM 867 N N . VAL A 1 116 ? 27.865 -2.381 -20.781 1.00 58.00 116 VAL A N 1
ATOM 868 C CA . VAL A 1 116 ? 27.260 -2.034 -22.062 1.00 58.00 116 VAL A CA 1
ATOM 869 C C . VAL A 1 116 ? 26.196 -3.077 -22.404 1.00 58.00 116 VAL A C 1
ATOM 871 O O . VAL A 1 116 ? 26.513 -4.231 -22.689 1.00 58.00 116 VAL A O 1
ATOM 874 N N . GLY A 1 117 ? 24.932 -2.661 -22.423 1.00 60.09 117 GLY A N 1
ATOM 875 C CA . GLY A 1 117 ? 23.847 -3.482 -22.949 1.00 60.09 117 GLY A CA 1
ATOM 876 C C . GLY A 1 117 ? 23.863 -3.464 -24.476 1.00 60.09 117 GLY A C 1
ATOM 877 O O . GLY A 1 117 ? 24.018 -2.410 -25.091 1.00 60.09 117 GLY A O 1
ATOM 878 N N . PHE A 1 118 ? 23.672 -4.614 -25.117 1.00 65.94 118 PHE A N 1
ATOM 879 C CA . PHE A 1 118 ? 23.463 -4.679 -26.563 1.00 65.94 118 PHE A CA 1
ATOM 880 C C . PHE A 1 118 ? 22.024 -5.090 -26.853 1.00 65.94 118 PHE A C 1
ATOM 882 O O . PHE A 1 118 ? 21.558 -6.127 -26.387 1.00 65.94 118 PHE A O 1
ATOM 889 N N . LEU A 1 119 ? 21.324 -4.291 -27.654 1.00 73.44 119 LEU A N 1
ATOM 890 C CA . LEU A 1 119 ? 20.002 -4.630 -28.166 1.00 73.44 119 LEU A CA 1
ATOM 891 C C . LEU A 1 119 ? 20.127 -5.047 -29.632 1.00 73.44 119 LEU A C 1
ATOM 893 O O . LEU A 1 119 ? 20.472 -4.234 -30.488 1.00 73.44 119 LEU A O 1
ATOM 897 N N . ILE A 1 120 ? 19.833 -6.312 -29.929 1.00 75.56 120 ILE A N 1
ATOM 898 C CA . ILE A 1 120 ? 19.839 -6.838 -31.298 1.00 75.56 120 ILE A CA 1
ATOM 899 C C . ILE A 1 120 ? 18.423 -6.741 -31.865 1.00 75.56 120 ILE A C 1
ATOM 901 O O . ILE A 1 120 ? 17.517 -7.465 -31.455 1.00 75.56 120 ILE A O 1
ATOM 905 N N . VAL A 1 121 ? 18.233 -5.852 -32.835 1.00 79.81 121 VAL A N 1
ATOM 906 C CA . VAL A 1 121 ? 16.951 -5.652 -33.511 1.00 79.81 121 VAL A CA 1
ATOM 907 C C . VAL A 1 121 ? 16.915 -6.506 -34.772 1.00 79.81 121 VAL A C 1
ATOM 909 O O . VAL A 1 121 ? 17.705 -6.306 -35.699 1.00 79.81 121 VAL A O 1
ATOM 912 N N . LYS A 1 122 ? 15.984 -7.465 -34.815 1.00 80.44 122 LYS A N 1
ATOM 913 C CA . LYS A 1 122 ? 15.731 -8.280 -36.010 1.00 80.44 122 LYS A CA 1
ATOM 914 C C . LYS A 1 122 ? 15.096 -7.431 -37.123 1.00 80.44 122 LYS A C 1
ATOM 916 O O . LYS A 1 122 ? 14.361 -6.491 -36.815 1.00 80.44 122 LYS A O 1
ATOM 921 N N . PRO A 1 123 ? 15.345 -7.759 -38.404 1.00 80.06 123 PRO A N 1
ATOM 922 C CA . PRO A 1 123 ? 14.684 -7.099 -39.522 1.00 80.06 123 PRO A CA 1
ATOM 923 C C . PRO A 1 123 ? 13.163 -7.187 -39.413 1.00 80.06 123 PRO A C 1
ATOM 925 O O . PRO A 1 123 ? 12.618 -8.242 -39.088 1.00 80.06 123 PRO A O 1
ATOM 928 N N . VAL A 1 124 ? 12.487 -6.079 -39.703 1.00 81.56 124 VAL A N 1
ATOM 929 C CA . VAL A 1 124 ? 11.024 -5.990 -39.683 1.00 81.56 124 VAL A CA 1
ATOM 930 C C . VAL A 1 124 ? 10.519 -5.697 -41.093 1.00 81.56 124 VAL A C 1
ATOM 932 O O . VAL A 1 124 ? 11.063 -4.835 -41.786 1.00 81.56 124 VAL A O 1
ATOM 935 N N . ALA A 1 125 ? 9.455 -6.395 -41.502 1.00 79.31 125 ALA A N 1
ATOM 936 C CA . ALA A 1 125 ? 8.716 -6.105 -42.727 1.00 79.31 125 ALA A CA 1
ATOM 937 C C . ALA A 1 125 ? 8.220 -4.646 -42.763 1.00 79.31 125 ALA A C 1
ATOM 939 O O . ALA A 1 125 ? 7.850 -4.077 -41.730 1.00 79.31 125 ALA A O 1
ATOM 940 N N . ALA A 1 126 ? 8.200 -4.051 -43.960 1.00 75.56 126 ALA A N 1
ATOM 941 C CA . ALA A 1 126 ? 7.863 -2.640 -44.162 1.00 75.56 126 ALA A CA 1
ATOM 942 C C . ALA A 1 126 ? 6.490 -2.269 -43.573 1.00 75.56 126 ALA A C 1
ATOM 944 O O . ALA A 1 126 ? 6.368 -1.220 -42.942 1.00 75.56 126 ALA A O 1
ATOM 945 N N . ASP A 1 127 ? 5.522 -3.182 -43.663 1.00 80.56 127 ASP A N 1
ATOM 946 C CA . ASP A 1 127 ? 4.134 -2.979 -43.232 1.00 80.56 127 ASP A CA 1
ATOM 947 C C . ASP A 1 127 ? 3.984 -2.804 -41.713 1.00 80.56 127 ASP A C 1
ATOM 949 O O . ASP A 1 127 ? 3.059 -2.152 -41.246 1.00 80.56 127 ASP A O 1
ATOM 953 N N . ARG A 1 128 ? 4.912 -3.353 -40.913 1.00 81.38 128 ARG A N 1
ATOM 954 C CA . ARG A 1 128 ? 4.883 -3.255 -39.436 1.00 81.38 128 ARG A CA 1
ATOM 955 C C . ARG A 1 128 ? 5.835 -2.198 -38.885 1.00 81.38 128 ARG A C 1
ATOM 957 O O . ARG A 1 128 ? 5.944 -2.019 -37.669 1.00 81.38 128 ARG A O 1
ATOM 964 N N . ARG A 1 129 ? 6.562 -1.506 -39.762 1.00 79.94 129 ARG A N 1
ATOM 965 C CA . ARG A 1 129 ? 7.671 -0.636 -39.368 1.00 79.94 129 ARG A CA 1
ATOM 966 C C . ARG A 1 129 ? 7.201 0.627 -38.652 1.00 79.94 129 ARG A C 1
ATOM 968 O O . ARG A 1 129 ? 7.856 1.050 -37.705 1.00 79.94 129 ARG A O 1
ATOM 975 N N . GLU A 1 130 ? 6.089 1.223 -39.069 1.00 81.75 130 GLU A N 1
ATOM 976 C CA . GLU A 1 130 ? 5.586 2.456 -38.448 1.00 81.75 130 GLU A CA 1
ATOM 977 C C . GLU A 1 130 ? 4.990 2.227 -37.064 1.00 81.75 130 GLU A C 1
ATOM 979 O O . GLU A 1 130 ? 5.256 2.998 -36.140 1.00 81.75 130 GLU A O 1
ATOM 984 N N . ASP A 1 131 ? 4.260 1.132 -36.875 1.00 85.00 131 ASP A N 1
ATOM 985 C CA . ASP A 1 131 ? 3.715 0.794 -35.562 1.00 85.00 131 ASP A CA 1
ATOM 986 C C . ASP A 1 131 ? 4.803 0.419 -34.563 1.00 85.00 131 ASP A C 1
ATOM 988 O O . ASP A 1 131 ? 4.764 0.859 -33.410 1.00 85.00 131 ASP A O 1
ATOM 992 N N . LEU A 1 132 ? 5.818 -0.332 -34.997 1.00 82.12 132 LEU A N 1
ATOM 993 C CA . LEU A 1 132 ? 6.956 -0.641 -34.137 1.00 82.12 132 LEU A CA 1
ATOM 994 C C . LEU A 1 132 ? 7.814 0.592 -33.846 1.00 82.12 132 LEU A C 1
ATOM 996 O O . LEU A 1 132 ? 8.283 0.724 -32.719 1.00 82.12 132 LEU A O 1
ATOM 1000 N N . ALA A 1 133 ? 7.968 1.521 -34.796 1.00 82.81 133 ALA A N 1
ATOM 1001 C CA . ALA A 1 133 ? 8.680 2.777 -34.558 1.00 82.81 133 ALA A CA 1
ATOM 1002 C C . ALA A 1 133 ? 7.978 3.619 -33.485 1.00 82.81 133 ALA A C 1
ATOM 1004 O O . ALA A 1 133 ? 8.628 4.109 -32.566 1.00 82.81 133 ALA A O 1
ATOM 1005 N N . ARG A 1 134 ? 6.642 3.723 -33.540 1.00 82.31 134 ARG A N 1
ATOM 1006 C CA . ARG A 1 134 ? 5.847 4.432 -32.522 1.00 82.31 134 ARG A CA 1
ATOM 1007 C C . ARG A 1 134 ? 5.946 3.780 -31.142 1.00 82.31 134 ARG A C 1
ATOM 1009 O O . ARG A 1 134 ? 6.025 4.482 -30.137 1.00 82.31 134 ARG A O 1
ATOM 1016 N N . ARG A 1 135 ? 5.961 2.447 -31.075 1.00 82.81 135 ARG A N 1
ATOM 1017 C CA . ARG A 1 135 ? 6.127 1.709 -29.810 1.00 82.81 135 ARG A CA 1
ATOM 1018 C C . ARG A 1 135 ? 7.533 1.876 -29.230 1.00 82.81 135 ARG A C 1
ATOM 1020 O O . ARG A 1 135 ? 7.661 2.132 -28.037 1.00 82.81 135 ARG A O 1
ATOM 1027 N N . LEU A 1 136 ? 8.567 1.803 -30.069 1.00 80.62 136 LEU A N 1
ATOM 1028 C CA . LEU A 1 136 ? 9.957 2.040 -29.666 1.00 80.62 136 LEU A CA 1
ATOM 1029 C C . LEU A 1 136 ? 10.181 3.473 -29.183 1.00 80.62 136 LEU A C 1
ATOM 1031 O O . LEU A 1 136 ? 10.820 3.668 -28.156 1.00 80.62 136 LEU A O 1
ATOM 1035 N N . ALA A 1 137 ? 9.605 4.455 -29.877 1.00 81.12 137 ALA A N 1
ATOM 1036 C CA . ALA A 1 137 ? 9.649 5.859 -29.485 1.00 81.12 137 ALA A CA 1
ATOM 1037 C C . ALA A 1 137 ? 9.112 6.079 -28.062 1.00 81.12 137 ALA A C 1
ATOM 1039 O O . ALA A 1 137 ? 9.744 6.762 -27.264 1.00 81.12 137 ALA A O 1
ATOM 1040 N N . ARG A 1 138 ? 7.998 5.424 -27.705 1.00 79.38 138 ARG A N 1
ATOM 1041 C CA . ARG A 1 138 ? 7.437 5.477 -26.344 1.00 79.38 138 ARG A CA 1
ATOM 1042 C C . ARG A 1 138 ? 8.330 4.795 -25.311 1.00 79.38 138 ARG A C 1
ATOM 1044 O O . ARG A 1 138 ? 8.506 5.330 -24.225 1.00 79.38 138 ARG A O 1
ATOM 1051 N N . PHE A 1 139 ? 8.891 3.635 -25.648 1.00 76.19 139 PHE A N 1
ATOM 1052 C CA . PHE A 1 139 ? 9.736 2.868 -24.730 1.00 76.19 139 PHE A CA 1
ATOM 1053 C C . PHE A 1 139 ? 11.048 3.595 -24.400 1.00 76.19 139 PHE A C 1
ATOM 1055 O O . PHE A 1 139 ? 11.458 3.640 -23.246 1.00 76.19 139 PHE A O 1
ATOM 1062 N N . PHE A 1 140 ? 11.674 4.208 -25.406 1.00 74.69 140 PHE A N 1
ATOM 1063 C CA . PHE A 1 140 ? 12.938 4.938 -25.269 1.00 74.69 140 PHE A CA 1
ATOM 1064 C C . PHE A 1 140 ? 12.766 6.449 -25.068 1.00 74.69 140 PHE A C 1
ATOM 1066 O O . PHE A 1 140 ? 13.761 7.168 -25.058 1.00 74.69 140 PHE A O 1
ATOM 1073 N N . GLN A 1 141 ? 11.526 6.933 -24.924 1.00 77.94 141 GLN A N 1
ATOM 1074 C CA . GLN A 1 141 ? 11.196 8.356 -24.759 1.00 77.94 141 GLN A CA 1
ATOM 1075 C C . GLN A 1 141 ? 11.872 9.251 -25.819 1.00 77.94 141 GLN A C 1
ATOM 1077 O O . GLN A 1 141 ? 12.417 10.309 -25.518 1.00 77.94 141 GLN A O 1
ATOM 1082 N N . THR A 1 142 ? 11.859 8.806 -27.078 1.00 77.56 142 THR A N 1
ATOM 1083 C CA . THR A 1 142 ? 12.445 9.519 -28.224 1.00 77.56 142 THR A CA 1
ATOM 1084 C C . THR A 1 142 ? 11.386 9.775 -29.297 1.00 77.56 142 THR A C 1
ATOM 1086 O O . THR A 1 142 ? 10.245 9.329 -29.169 1.00 77.56 142 THR A O 1
ATOM 1089 N N . ASP A 1 143 ? 11.721 10.498 -30.363 1.00 81.38 143 ASP A N 1
ATOM 1090 C CA . ASP A 1 143 ? 10.779 10.764 -31.448 1.00 81.38 143 ASP A CA 1
ATOM 1091 C C . ASP A 1 143 ? 10.624 9.569 -32.417 1.00 81.38 143 ASP A C 1
ATOM 1093 O O . ASP A 1 143 ? 11.500 8.714 -32.580 1.00 81.38 143 ASP A O 1
ATOM 1097 N N . ALA A 1 144 ? 9.471 9.496 -33.086 1.00 77.44 144 ALA A N 1
ATOM 1098 C CA . ALA A 1 144 ? 9.148 8.388 -33.986 1.00 77.44 144 ALA A CA 1
ATOM 1099 C C . ALA A 1 144 ? 10.081 8.299 -35.208 1.00 77.44 144 ALA A C 1
ATOM 1101 O O . ALA A 1 144 ? 10.278 7.205 -35.743 1.00 77.44 144 ALA A O 1
ATOM 1102 N N . VAL A 1 145 ? 10.664 9.419 -35.647 1.00 78.12 145 VAL A N 1
ATOM 1103 C CA . VAL A 1 145 ? 11.571 9.464 -36.802 1.00 78.12 145 VAL A CA 1
ATOM 1104 C C . VAL A 1 145 ? 12.913 8.844 -36.419 1.00 78.12 145 VAL A C 1
ATOM 1106 O O . VAL A 1 145 ? 13.392 7.940 -37.108 1.00 78.12 145 VAL A O 1
ATOM 1109 N N . THR A 1 146 ? 13.458 9.229 -35.267 1.00 73.62 146 THR A N 1
ATOM 1110 C CA . THR A 1 146 ? 14.668 8.658 -34.674 1.00 73.62 146 THR A CA 1
ATOM 1111 C C . THR A 1 146 ? 14.483 7.169 -34.390 1.00 73.62 146 THR A C 1
ATOM 1113 O O . THR A 1 146 ? 15.288 6.357 -34.851 1.00 73.62 146 THR A O 1
ATOM 1116 N N . ALA A 1 147 ? 13.370 6.758 -33.775 1.00 80.25 147 ALA A N 1
ATOM 1117 C CA . ALA A 1 147 ? 13.081 5.342 -33.528 1.00 80.25 147 ALA A CA 1
ATOM 1118 C C . ALA A 1 147 ? 12.963 4.509 -34.826 1.00 80.25 147 ALA A C 1
ATOM 1120 O O . ALA A 1 147 ? 13.378 3.348 -34.872 1.00 80.25 147 ALA A O 1
ATOM 1121 N N . LYS A 1 148 ? 12.460 5.093 -35.926 1.00 79.94 148 LYS A N 1
ATOM 1122 C CA . LYS A 1 148 ? 12.357 4.421 -37.239 1.00 79.94 148 LYS A CA 1
ATOM 1123 C C . LYS A 1 148 ? 13.729 4.117 -37.861 1.00 79.94 148 LYS A C 1
ATOM 1125 O O . LYS A 1 148 ? 13.838 3.156 -38.633 1.00 79.94 148 LYS A O 1
ATOM 1130 N N . THR A 1 149 ? 14.775 4.879 -37.522 1.00 76.50 149 THR A N 1
ATOM 1131 C CA . THR A 1 149 ? 16.165 4.623 -37.971 1.00 76.50 149 THR A CA 1
ATOM 1132 C C . THR A 1 149 ? 16.848 3.468 -37.229 1.00 76.50 149 THR A C 1
ATOM 1134 O O . THR A 1 149 ? 17.858 2.920 -37.690 1.00 76.50 149 THR A O 1
ATOM 1137 N N . TRP A 1 150 ? 16.294 3.065 -36.086 1.00 77.75 150 TRP A N 1
ATOM 1138 C CA . TRP A 1 150 ? 16.776 1.933 -35.297 1.00 77.75 150 TRP A CA 1
ATOM 1139 C C . TRP A 1 150 ? 16.224 0.594 -35.788 1.00 77.75 150 TRP A C 1
ATOM 1141 O O . TRP A 1 150 ? 16.846 -0.437 -35.551 1.00 77.75 150 TRP A O 1
ATOM 1151 N N . LEU A 1 151 ? 15.105 0.614 -36.519 1.00 82.12 151 LEU A N 1
ATOM 1152 C CA . LEU A 1 151 ? 14.474 -0.557 -37.125 1.00 82.12 151 LEU A CA 1
ATOM 1153 C C . LEU A 1 151 ? 15.082 -0.869 -38.502 1.00 82.12 151 LEU A C 1
ATOM 1155 O O . LEU A 1 151 ? 14.838 -0.120 -39.460 1.00 82.12 151 LEU A O 1
ATOM 1159 N N . PRO A 1 152 ? 15.839 -1.970 -38.648 1.00 79.75 152 PRO A N 1
ATOM 1160 C CA . PRO A 1 152 ? 16.359 -2.369 -39.939 1.00 79.75 152 PRO A CA 1
ATOM 1161 C C . PRO A 1 152 ? 15.315 -3.108 -40.784 1.00 79.75 152 PRO A C 1
ATOM 1163 O O . PRO A 1 152 ? 14.456 -3.823 -40.274 1.00 79.75 152 PRO A O 1
ATOM 1166 N N . VAL A 1 153 ? 15.444 -2.980 -42.106 1.00 74.75 153 VAL A N 1
ATOM 1167 C CA . VAL A 1 153 ? 14.577 -3.667 -43.083 1.00 74.75 153 VAL A CA 1
ATOM 1168 C C . VAL A 1 153 ? 15.215 -4.952 -43.615 1.00 74.75 153 VAL A C 1
ATOM 1170 O O . VAL A 1 153 ? 14.510 -5.894 -43.949 1.00 74.75 153 VAL A O 1
ATOM 1173 N N . ARG A 1 154 ? 16.552 -5.007 -43.707 1.00 72.50 154 ARG A N 1
ATOM 1174 C CA . ARG A 1 154 ? 17.270 -6.104 -44.387 1.00 72.50 154 ARG A CA 1
ATOM 1175 C C . ARG A 1 154 ? 18.250 -6.867 -43.500 1.00 72.50 154 ARG A C 1
ATOM 1177 O O . ARG A 1 154 ? 18.345 -8.082 -43.619 1.00 72.50 154 ARG A O 1
ATOM 1184 N N . HIS A 1 155 ? 18.970 -6.178 -42.616 1.00 75.44 155 HIS A N 1
ATOM 1185 C CA . HIS A 1 155 ? 20.030 -6.783 -41.803 1.00 75.44 155 HIS A CA 1
ATOM 1186 C C . HIS A 1 155 ? 19.824 -6.467 -40.326 1.00 75.44 155 HIS A C 1
ATOM 1188 O O . HIS A 1 155 ? 19.492 -5.326 -40.021 1.00 75.44 155 HIS A O 1
ATOM 1194 N N . PRO A 1 156 ? 20.008 -7.429 -39.410 1.00 75.56 156 PRO A N 1
ATOM 1195 C CA . PRO A 1 156 ? 19.878 -7.163 -37.986 1.00 75.56 156 PRO A CA 1
ATOM 1196 C C . PRO A 1 156 ? 20.829 -6.040 -37.569 1.00 75.56 156 PRO A C 1
ATOM 1198 O O . PRO A 1 156 ? 21.966 -5.963 -38.036 1.00 75.56 156 PRO A O 1
ATOM 1201 N N . LYS A 1 157 ? 20.344 -5.151 -36.704 1.00 75.31 157 LYS A N 1
ATOM 1202 C CA . LYS A 1 157 ? 21.108 -4.000 -36.221 1.00 75.31 157 LYS A CA 1
ATOM 1203 C C . LYS A 1 157 ? 21.356 -4.165 -34.734 1.00 75.31 157 LYS A C 1
ATOM 1205 O O . LYS A 1 157 ? 20.440 -4.516 -33.995 1.00 75.31 157 LYS A O 1
ATOM 1210 N N . ILE A 1 158 ? 22.587 -3.912 -34.312 1.00 72.19 158 ILE A N 1
ATOM 1211 C CA . ILE A 1 158 ? 22.967 -3.938 -32.904 1.00 72.19 158 ILE A CA 1
ATOM 1212 C C . ILE A 1 158 ? 22.988 -2.493 -32.417 1.00 72.19 158 ILE A C 1
ATOM 1214 O O . ILE A 1 158 ? 23.695 -1.648 -32.967 1.00 72.19 158 ILE A O 1
ATOM 1218 N N . LEU A 1 159 ? 22.184 -2.201 -31.405 1.00 72.00 159 LEU A N 1
ATOM 1219 C CA . LEU A 1 159 ? 22.153 -0.910 -30.738 1.00 72.00 159 LEU A CA 1
ATOM 1220 C C . LEU A 1 159 ? 22.926 -1.038 -29.433 1.00 72.00 159 LEU A C 1
ATOM 1222 O O . LEU A 1 159 ? 22.639 -1.912 -28.613 1.00 72.00 159 LEU A O 1
ATOM 1226 N N . ARG A 1 160 ? 23.918 -0.167 -29.258 1.00 66.62 160 ARG A N 1
ATOM 1227 C CA . ARG A 1 160 ? 24.662 -0.064 -28.009 1.00 66.62 160 ARG A CA 1
ATOM 1228 C C . ARG A 1 160 ? 23.841 0.773 -27.031 1.00 66.62 160 ARG A C 1
ATOM 1230 O O . ARG A 1 160 ? 23.587 1.949 -27.283 1.00 66.62 160 ARG A O 1
ATOM 1237 N N . LEU A 1 161 ? 23.434 0.166 -25.927 1.00 67.00 161 LEU A N 1
ATOM 1238 C CA . LEU A 1 161 ? 22.845 0.846 -24.784 1.00 67.00 161 LEU A CA 1
ATOM 1239 C C . LEU A 1 161 ? 24.003 1.180 -23.838 1.00 67.00 161 LEU A C 1
ATOM 1241 O O . LEU A 1 161 ? 24.584 0.296 -23.208 1.00 67.00 161 LEU A O 1
ATOM 1245 N N . GLY A 1 162 ? 24.418 2.447 -23.838 1.00 56.41 162 GLY A N 1
ATOM 1246 C CA . GLY A 1 162 ? 25.401 2.939 -22.875 1.00 56.41 162 GLY A CA 1
ATOM 1247 C C . GLY A 1 162 ? 24.833 2.958 -21.447 1.00 56.41 162 GLY A C 1
ATOM 1248 O O . GLY A 1 162 ? 23.61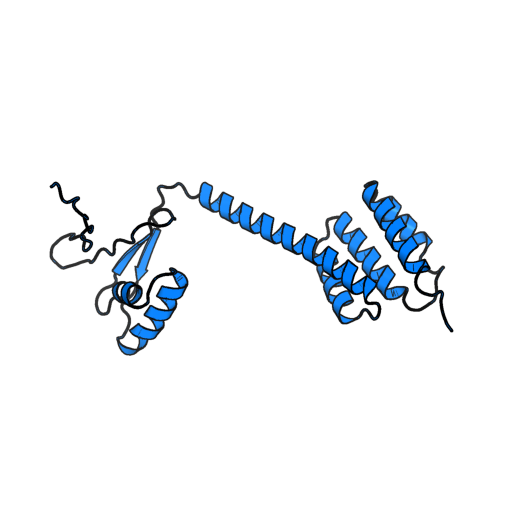3 2.839 -21.286 1.00 56.41 162 GLY A O 1
ATOM 1249 N N . PRO A 1 163 ? 25.691 3.127 -20.425 1.00 47.97 163 PRO A N 1
ATOM 1250 C CA . PRO A 1 163 ? 25.263 3.294 -19.039 1.00 47.97 163 PRO A CA 1
ATOM 1251 C C . PRO A 1 163 ? 24.289 4.470 -18.973 1.00 47.97 163 PRO A C 1
ATOM 1253 O O . PRO A 1 163 ? 24.522 5.525 -19.565 1.00 47.97 163 PRO A O 1
ATOM 1256 N N . SER A 1 164 ? 23.138 4.244 -18.357 1.00 49.00 164 SER A N 1
ATOM 1257 C CA . SER A 1 164 ? 21.974 5.122 -18.429 1.00 49.00 164 SER A CA 1
ATOM 1258 C C . SER A 1 164 ? 22.263 6.549 -17.954 1.00 49.00 164 SER A C 1
ATOM 1260 O O . SER A 1 164 ? 22.624 6.728 -16.796 1.00 49.00 164 SER A O 1
ATOM 1262 N N . ALA A 1 165 ? 22.019 7.540 -18.819 1.00 36.69 165 ALA A N 1
ATOM 1263 C CA . ALA A 1 165 ? 21.268 8.778 -18.550 1.00 36.69 165 ALA A CA 1
ATOM 1264 C C . ALA A 1 165 ? 21.653 9.874 -19.568 1.00 36.69 165 ALA A C 1
ATOM 1266 O O . ALA A 1 165 ? 22.749 10.418 -19.548 1.00 36.69 165 ALA A O 1
ATOM 1267 N N . ASN A 1 166 ? 20.712 10.248 -20.438 1.00 39.59 166 ASN A N 1
ATOM 1268 C CA . ASN A 1 166 ? 20.670 11.567 -21.086 1.00 39.59 166 ASN A CA 1
ATOM 1269 C C . ASN A 1 166 ? 21.746 11.964 -22.131 1.00 39.59 166 ASN A C 1
ATOM 1271 O O . ASN A 1 166 ? 21.955 13.155 -22.354 1.00 39.59 166 ASN A O 1
ATOM 1275 N N . SER A 1 167 ? 22.408 11.051 -22.848 1.00 40.94 167 SER A N 1
ATOM 1276 C CA . SER A 1 167 ? 23.204 11.465 -24.022 1.00 40.94 167 SER A CA 1
ATOM 1277 C C . SER A 1 167 ? 23.392 10.360 -25.057 1.00 40.94 167 SER A C 1
ATOM 1279 O O . SER A 1 167 ? 24.059 9.367 -24.802 1.00 40.94 167 SER A O 1
ATOM 1281 N N . GLY A 1 168 ? 22.817 10.581 -26.244 1.00 43.12 168 GLY A N 1
ATOM 1282 C CA . GLY A 1 168 ? 23.241 10.019 -27.531 1.00 43.12 168 GLY A CA 1
ATOM 1283 C C . GLY A 1 168 ? 23.322 8.493 -27.655 1.00 43.12 168 GLY A C 1
ATOM 1284 O O . GLY A 1 168 ? 24.351 7.887 -27.376 1.00 43.12 168 GLY A O 1
ATOM 1285 N N . TYR A 1 169 ? 22.296 7.872 -28.237 1.00 48.78 169 TYR A N 1
ATOM 1286 C CA . TYR A 1 169 ? 22.417 6.512 -28.768 1.00 48.78 169 TYR A CA 1
ATOM 1287 C C . TYR A 1 169 ? 23.181 6.544 -30.099 1.00 48.78 169 TYR A C 1
ATOM 1289 O O . TYR A 1 169 ? 22.747 7.196 -31.050 1.00 48.78 169 TYR A O 1
ATOM 1297 N N . THR A 1 170 ? 24.306 5.829 -30.197 1.00 46.72 170 THR A N 1
ATOM 1298 C CA . THR A 1 170 ? 25.015 5.638 -31.471 1.00 46.72 170 THR A CA 1
ATOM 1299 C C . THR A 1 170 ? 24.565 4.331 -32.114 1.00 46.72 170 THR A C 1
ATOM 1301 O O . THR A 1 170 ? 24.702 3.239 -31.561 1.00 46.72 170 THR A O 1
ATOM 1304 N N . ALA A 1 171 ? 23.962 4.440 -33.295 1.00 41.88 171 ALA A N 1
ATOM 1305 C CA . ALA A 1 171 ? 23.442 3.297 -34.025 1.00 41.88 171 ALA A CA 1
ATOM 1306 C C . ALA A 1 171 ? 24.528 2.787 -34.987 1.00 41.88 171 ALA A C 1
ATOM 1308 O O . ALA A 1 171 ? 24.742 3.372 -36.045 1.00 41.88 171 ALA A O 1
ATOM 1309 N N . ILE A 1 172 ? 25.215 1.701 -34.630 1.00 47.28 172 ILE A N 1
ATOM 1310 C CA . ILE A 1 172 ? 26.295 1.132 -35.449 1.00 47.28 172 ILE A CA 1
ATOM 1311 C C . ILE A 1 172 ? 25.672 0.225 -36.521 1.00 47.28 172 ILE A C 1
ATOM 1313 O O . ILE A 1 172 ? 24.892 -0.680 -36.219 1.00 47.28 172 ILE A O 1
ATOM 1317 N N . GLY A 1 173 ? 25.948 0.513 -37.794 1.00 38.50 173 GLY A N 1
ATOM 1318 C CA . GLY A 1 173 ? 25.489 -0.283 -38.933 1.00 38.50 173 GLY A CA 1
ATOM 1319 C C . GLY A 1 173 ? 26.581 -1.241 -39.399 1.00 38.50 173 GLY A C 1
ATOM 1320 O O . GLY A 1 173 ? 27.719 -0.827 -39.580 1.00 38.50 173 GLY A O 1
ATOM 1321 N N . CYS A 1 174 ? 26.246 -2.513 -39.616 1.00 35.66 174 CYS A N 1
ATOM 1322 C CA . CYS A 1 174 ? 27.175 -3.478 -40.201 1.00 35.66 174 CYS A CA 1
ATOM 1323 C C . CYS A 1 174 ? 27.054 -3.425 -41.736 1.00 35.66 174 CYS A C 1
ATOM 1325 O O . CYS A 1 174 ? 26.077 -3.920 -42.303 1.00 35.66 174 CYS A O 1
ATOM 1327 N N . GLY A 1 175 ? 28.003 -2.764 -42.405 1.00 37.25 175 GLY A N 1
ATOM 1328 C CA . GLY A 1 175 ? 28.157 -2.767 -43.865 1.00 37.25 175 GLY A CA 1
ATOM 1329 C C . GLY A 1 175 ? 29.261 -3.734 -44.311 1.00 37.25 175 GLY A C 1
ATOM 1330 O O . GLY A 1 175 ? 30.171 -4.028 -43.544 1.00 37.25 175 GLY A O 1
ATOM 1331 N N . ARG A 1 176 ? 29.231 -4.210 -45.569 1.00 38.94 176 ARG A N 1
ATOM 1332 C CA . ARG A 1 176 ? 30.240 -5.135 -46.156 1.00 38.94 176 ARG A CA 1
ATOM 1333 C C . ARG A 1 176 ? 31.679 -4.580 -46.227 1.00 38.94 176 ARG A C 1
ATOM 1335 O O . ARG A 1 176 ? 32.553 -5.241 -46.776 1.00 38.94 176 ARG A O 1
ATOM 1342 N N . ARG A 1 177 ? 31.941 -3.381 -45.706 1.00 36.16 177 ARG A N 1
ATOM 1343 C CA . ARG A 1 177 ? 33.259 -2.741 -45.662 1.00 36.16 177 ARG A CA 1
ATOM 1344 C C . ARG A 1 177 ? 33.451 -2.072 -44.305 1.00 36.16 177 ARG A C 1
ATOM 1346 O O . ARG A 1 177 ? 33.155 -0.898 -44.173 1.00 36.16 177 ARG A O 1
ATOM 1353 N N . GLY A 1 178 ? 33.944 -2.822 -43.323 1.00 34.28 178 GLY A N 1
ATOM 1354 C CA . GLY A 1 178 ? 34.465 -2.253 -42.077 1.00 34.28 178 GLY A CA 1
ATOM 1355 C C . GLY A 1 178 ? 33.468 -1.472 -41.207 1.00 34.28 178 GLY A C 1
ATOM 1356 O O . GLY A 1 178 ? 32.293 -1.301 -41.520 1.00 34.28 178 GLY A O 1
ATOM 1357 N N . TRP A 1 179 ? 33.959 -1.056 -40.042 1.00 35.41 179 TRP A N 1
ATOM 1358 C CA . TRP A 1 179 ? 33.189 -0.432 -38.971 1.00 35.41 179 TRP A CA 1
ATOM 1359 C C . TRP A 1 179 ? 33.102 1.085 -39.202 1.00 35.41 179 TRP A C 1
ATOM 1361 O O . TRP A 1 179 ? 34.000 1.812 -38.792 1.00 35.41 179 TRP A O 1
ATOM 1371 N N . GLU A 1 180 ? 32.038 1.577 -39.843 1.00 34.53 180 GLU A N 1
ATOM 1372 C CA . GLU A 1 180 ? 31.786 3.024 -39.969 1.00 34.53 180 GLU A CA 1
ATOM 1373 C C . GLU A 1 180 ? 30.750 3.504 -38.929 1.00 34.53 180 GLU A C 1
ATOM 1375 O O . GLU A 1 180 ? 29.584 3.088 -38.965 1.00 34.53 180 GLU A O 1
ATOM 1380 N N . PRO A 1 181 ? 31.133 4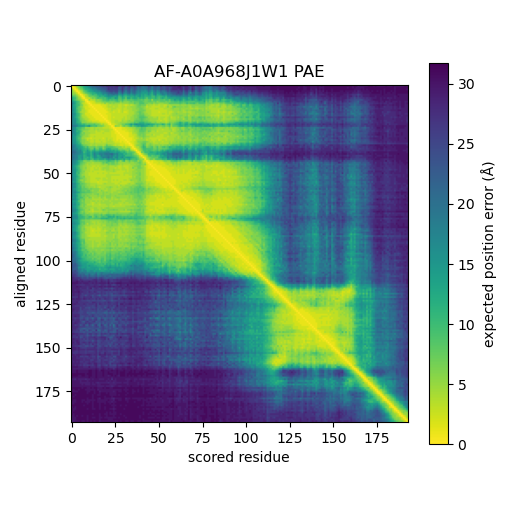.375 -37.974 1.00 37.38 181 PRO A N 1
ATOM 1381 C CA . PRO A 1 181 ? 30.193 4.991 -37.047 1.00 37.38 181 PRO A CA 1
ATOM 1382 C C . PRO A 1 181 ? 29.364 6.075 -37.756 1.00 37.38 181 PRO A C 1
ATOM 1384 O O . PRO A 1 181 ? 29.840 7.174 -38.031 1.00 37.38 181 PRO A O 1
ATOM 1387 N N . TYR A 1 182 ? 28.084 5.794 -38.008 1.00 46.69 182 TYR A N 1
ATOM 1388 C CA . TYR A 1 182 ? 27.118 6.784 -38.496 1.00 46.69 182 TYR A CA 1
ATOM 1389 C C . TYR A 1 182 ? 26.584 7.640 -37.338 1.00 46.69 182 TYR A C 1
ATOM 1391 O O . TYR A 1 182 ? 25.466 7.441 -36.868 1.00 46.69 182 TYR A O 1
ATOM 1399 N N . ALA A 1 183 ? 27.389 8.585 -36.856 1.00 39.03 183 ALA A N 1
ATOM 1400 C CA . ALA A 1 183 ? 26.913 9.716 -36.059 1.00 39.03 183 ALA A CA 1
ATOM 1401 C C . ALA A 1 183 ? 27.941 10.855 -36.118 1.00 39.03 183 ALA A C 1
ATOM 1403 O O . ALA A 1 183 ? 28.934 10.844 -35.394 1.00 39.03 183 ALA A O 1
ATOM 1404 N N . GLN A 1 184 ? 27.711 11.844 -36.985 1.00 36.34 184 GLN A N 1
ATOM 1405 C CA . GLN A 1 184 ? 28.435 13.113 -36.910 1.00 36.34 184 GLN A CA 1
ATOM 1406 C C . GLN A 1 184 ? 28.018 13.841 -35.619 1.00 36.34 184 GLN A C 1
ATOM 1408 O O . GLN A 1 184 ? 26.827 14.109 -35.444 1.00 36.34 184 GLN A O 1
ATOM 1413 N N . PRO A 1 185 ? 28.948 14.203 -34.719 1.00 34.00 185 PRO A N 1
ATOM 1414 C CA . PRO A 1 185 ? 28.636 15.154 -33.667 1.00 34.00 185 PRO A CA 1
ATOM 1415 C C . PRO A 1 185 ? 28.443 16.530 -34.312 1.00 34.00 185 PRO A C 1
ATOM 1417 O O . PRO A 1 185 ? 29.352 17.049 -34.963 1.00 34.00 185 PRO A O 1
ATOM 1420 N N . GLN A 1 186 ? 27.268 17.137 -34.127 1.00 36.84 186 GLN A N 1
ATOM 1421 C CA . GLN A 1 186 ? 27.069 18.553 -34.427 1.00 36.84 186 GLN A CA 1
ATOM 1422 C C . GLN A 1 186 ? 27.976 19.381 -33.505 1.00 36.84 186 GLN A C 1
ATOM 1424 O O . GLN A 1 186 ? 27.591 19.764 -32.401 1.00 36.84 186 GLN A O 1
ATOM 1429 N N . ARG A 1 187 ? 29.205 19.668 -33.947 1.00 31.66 187 ARG A N 1
ATOM 1430 C CA . ARG A 1 187 ? 30.015 20.733 -33.359 1.00 31.66 187 ARG A CA 1
ATOM 1431 C C . ARG A 1 187 ? 29.383 22.061 -33.771 1.00 31.66 187 ARG A C 1
ATOM 1433 O O . ARG A 1 187 ? 29.565 22.519 -34.894 1.00 31.66 187 ARG A O 1
ATOM 1440 N N . ARG A 1 188 ? 28.639 22.691 -32.858 1.00 36.62 188 ARG A N 1
ATOM 1441 C CA . ARG A 1 188 ? 28.434 24.142 -32.909 1.00 36.62 188 ARG A CA 1
ATOM 1442 C C . ARG A 1 188 ? 29.795 24.795 -32.668 1.00 36.62 188 ARG A C 1
ATOM 1444 O O . ARG A 1 188 ? 30.286 24.798 -31.544 1.00 36.62 188 ARG A O 1
ATOM 1451 N N . SER A 1 189 ? 30.417 25.305 -33.724 1.00 31.67 189 SER A N 1
ATOM 1452 C CA . SER A 1 189 ? 31.585 26.181 -33.618 1.00 31.67 189 SER A CA 1
ATOM 1453 C C . SER A 1 189 ? 31.154 27.528 -33.018 1.00 31.67 189 SER A C 1
ATOM 1455 O O . SER A 1 189 ? 30.152 28.084 -33.480 1.00 31.67 189 SER A O 1
ATOM 1457 N N . PRO A 1 190 ? 31.876 28.097 -32.039 1.00 36.09 190 PRO A N 1
ATOM 1458 C CA . PRO A 1 190 ? 31.694 29.497 -31.684 1.00 36.09 190 PRO A CA 1
ATOM 1459 C C . PRO A 1 190 ? 32.235 30.362 -32.832 1.00 36.09 190 PRO A C 1
ATOM 1461 O O . PRO A 1 190 ? 33.348 30.149 -33.311 1.00 36.09 190 PRO A O 1
ATOM 1464 N N . ARG A 1 191 ? 31.434 31.322 -33.312 1.00 33.00 191 ARG A N 1
ATOM 1465 C CA . ARG A 1 191 ? 31.924 32.381 -34.203 1.00 33.00 191 ARG A CA 1
ATOM 1466 C C . ARG A 1 191 ? 32.785 33.326 -33.369 1.00 33.00 191 ARG A C 1
ATOM 1468 O O . ARG A 1 191 ? 32.247 34.041 -32.530 1.00 33.00 191 ARG A O 1
ATOM 1475 N N . CYS A 1 192 ? 34.091 33.334 -33.613 1.00 31.81 192 CYS A N 1
ATOM 1476 C CA . CYS A 1 192 ? 34.936 34.468 -33.256 1.00 31.81 192 CYS A CA 1
ATOM 1477 C C . CYS A 1 192 ? 34.571 35.650 -34.168 1.00 31.81 192 CYS A C 1
ATOM 1479 O O . CYS A 1 192 ? 34.373 35.459 -35.372 1.00 31.81 192 CYS A O 1
ATOM 1481 N N . ARG A 1 193 ? 34.452 36.840 -33.582 1.00 38.22 193 ARG A N 1
ATOM 1482 C CA . ARG A 1 193 ? 34.425 38.126 -34.278 1.00 38.22 193 ARG A CA 1
ATOM 1483 C C . ARG A 1 193 ? 35.710 38.859 -33.938 1.00 38.22 193 ARG A C 1
ATOM 1485 O O . ARG A 1 193 ? 36.152 38.687 -32.781 1.00 38.22 193 ARG A O 1
#

Radius of gyration: 29.7 Å; Cα contacts (8 Å, |Δi|>4): 172; chains: 1; bounding box: 68×48×72 Å

Foldseek 3Di:
DDDDPPVVLVVLVVVLVVCVVVLDLVVSVVVLVVCPPVDDDPPVVLSSLLSVLVSCVSVVVPVVSLVSLVVSCVPPPDPVSVVSSVVSNVVSVVVVVVVVVVVVVVVLVVPPQPDWDKDKADADAPVCLQVQLVVQCVVVVHDSVVSSVLHHHPDIWIWTDHSDDDDDTFTWDDDPDDTDGPDDPPPPDDDDD

Secondary structure (DSSP, 8-state):
----SSHHHHHHHHHHHHHHHTT-HHHHHHHHHHHTTT--STTHHHHHHHHHHHHHHHTT-HHHHHHHHHHHHHH---HHHHHHHHHHHHHHHHHHHHHHHHHHHHHHHHS-TT--EEEEEPP--GGGHHHHHHHHHHHTT--HHHHHHHS-SSS-EEEEEPSSSSS---EE---SSS---------------

Solvent-accessible surface area (backbone atoms only — not comparable to full-atom values): 11584 Å² total; per-residue (Å²): 139,89,87,76,86,68,60,67,64,50,57,50,52,54,51,47,50,53,33,50,73,71,66,39,62,66,60,36,48,51,54,53,56,72,52,62,84,77,68,91,56,94,69,45,71,58,56,49,54,53,51,50,26,52,53,31,42,75,70,68,40,47,72,64,17,48,55,48,36,59,47,42,63,74,70,51,85,50,66,69,59,36,52,54,36,51,54,52,50,48,59,51,51,52,51,54,51,51,52,49,51,49,52,50,51,51,51,57,65,68,47,52,82,77,63,66,43,75,48,76,36,66,52,43,60,77,90,55,42,64,65,50,10,49,52,45,8,63,76,68,73,49,53,48,70,64,31,40,73,63,58,28,70,83,54,68,31,52,36,54,39,66,62,88,76,97,74,81,81,58,56,48,54,90,53,104,72,64,89,56,78,70,66,84,79,84,75,81,74,80,83,84,130

Sequence (193 aa):
MPAGRGHIGESFLEQLEAHLAAGDVATATFWLQSRLGQETGAPWPEIFQLAQARLQEAGGHTAAAEAVYRDLLKTAAIQKVRDRARAALQGILDREQQARQTAIAAAMTAMDAAQVGFLIVKPVAADRREDLARRLARFFQTDAVTAKTWLPVRHPKILRLGPSANSGYTAIGCGRRGWEPYAQPQRRSPRCR

Nearest PDB structures (foldseek):
  6g7c-assembly1_E  TM=7.638E-01  e=5.555E-01  Aeromonas hydrophila subsp. hydrophila ATCC 7966
  2xev-assembly1_A  TM=6.561E-01  e=1.007E+00  Xanthomonas campestris
  6g7c-assembly1_C  TM=5.455E-01  e=3.889E-01  Aeromonas hydrophila subsp. hydrophila ATCC 7966
  5efr-assembly1_A  TM=3.747E-01  e=1.796E-01  Rhodothermus marinus
  3qky-assembly1_A  TM=3.772E-01  e=3.066E-01  Rhodothermus marinus DSM 4252

pLDDT: mean 70.6, std 17.71, range [31.66, 90.56]